Protein AF-A0A176FC54-F1 (afdb_monomer_lite)

Radius of gyration: 39.09 Å; chains: 1; bounding box: 63×62×110 Å

Sequence (361 aa):
MTSNNQGTLTRDLFAADEASYFDDVEQFMELQRAAVEALAKAYEANNAWVELTENYGIAAWSYREAEDGEDSGVIINLSPSGRVEIREGLVSRDLDRNTAAALSEHPVAPKKPKPAYSAPLCRMIAWHKSAAVSELLLADARKAREVSVTAKLAEFTPHESVVKLSEQDEPGMSCDVLAMQARLCAEWLGFAIDEDDDVWRQFPPPYSDARDLYEAVRALSDHQLAQVDILLSALSFGQVFCDRLDTQDSLFNRVARDLNADMRNHWKPDRAFFEKRTREQLLDIALECGCADLYGIGALRTYKKGELVGTLLRHFNLAFSADEPTEAQRKAKDWLTDAMLFPAVDPQAVPDEPEDEAIAA

Structure (mmCIF, N/CA/C/O backbone):
data_AF-A0A176FC54-F1
#
_entry.id   AF-A0A176FC54-F1
#
loop_
_atom_site.group_PDB
_atom_site.id
_atom_site.type_symbol
_atom_site.label_atom_id
_atom_site.label_alt_id
_atom_site.label_comp_id
_atom_site.label_asym_id
_atom_site.label_entity_id
_atom_site.label_seq_id
_atom_site.pdbx_PDB_ins_code
_atom_site.Cartn_x
_atom_site.Cartn_y
_atom_site.Cartn_z
_atom_site.occupancy
_atom_site.B_iso_or_equiv
_atom_site.auth_seq_id
_atom_site.auth_comp_id
_atom_site.auth_asym_id
_atom_site.auth_atom_id
_atom_site.pdbx_PDB_model_num
ATOM 1 N N . MET A 1 1 ? 14.798 25.801 60.289 1.00 28.72 1 MET A N 1
ATOM 2 C CA . MET A 1 1 ? 15.221 25.110 61.525 1.00 28.72 1 MET A CA 1
ATOM 3 C C . MET A 1 1 ? 14.829 23.652 61.382 1.00 28.72 1 MET A C 1
ATOM 5 O O . MET A 1 1 ? 13.646 23.370 61.276 1.00 28.72 1 MET A O 1
ATOM 9 N N . THR A 1 2 ? 15.797 22.750 61.258 1.00 33.38 2 THR A N 1
ATOM 10 C CA . THR A 1 2 ? 15.563 21.303 61.174 1.00 33.38 2 THR A CA 1
ATOM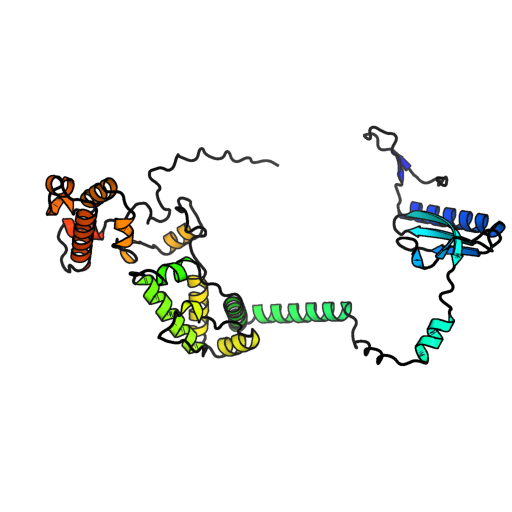 11 C C . THR A 1 2 ? 15.258 20.767 62.570 1.00 33.38 2 THR A C 1
ATOM 13 O O . THR A 1 2 ? 16.098 20.868 63.464 1.00 33.38 2 THR A O 1
ATOM 16 N N . SER A 1 3 ? 14.046 20.250 62.776 1.00 37.97 3 SER A N 1
ATOM 17 C CA . SER A 1 3 ? 13.666 19.517 63.983 1.00 37.97 3 SER A CA 1
ATOM 18 C C . SER A 1 3 ? 14.560 18.282 64.140 1.00 37.97 3 SER A C 1
ATOM 20 O O . SER A 1 3 ? 14.827 17.553 63.186 1.00 37.97 3 SER A O 1
ATOM 22 N N . ASN A 1 4 ? 15.089 18.092 65.347 1.00 44.09 4 ASN A N 1
ATOM 23 C CA . ASN A 1 4 ? 16.063 17.056 65.673 1.00 44.09 4 ASN A CA 1
ATOM 24 C C . ASN A 1 4 ? 15.347 15.705 65.869 1.00 44.09 4 ASN A C 1
ATOM 26 O O . ASN A 1 4 ? 15.025 15.328 66.994 1.00 44.09 4 ASN A O 1
ATOM 30 N N . ASN A 1 5 ? 15.047 15.010 64.771 1.00 45.16 5 ASN A N 1
ATOM 31 C CA . ASN A 1 5 ? 14.371 13.710 64.784 1.00 45.16 5 ASN A CA 1
ATOM 32 C C . ASN A 1 5 ? 15.417 12.582 64.877 1.00 45.16 5 ASN A C 1
ATOM 34 O O . ASN A 1 5 ? 16.134 12.321 63.913 1.00 45.16 5 ASN A O 1
ATOM 38 N N . GLN A 1 6 ? 15.531 11.922 66.035 1.00 53.22 6 GLN A N 1
ATOM 39 C CA . GLN A 1 6 ? 16.445 10.787 66.241 1.00 53.22 6 GLN A CA 1
ATOM 40 C C . GLN A 1 6 ? 15.854 9.493 65.649 1.00 53.22 6 GLN A C 1
ATOM 42 O O . GLN A 1 6 ? 15.201 8.732 66.358 1.00 53.22 6 GLN A O 1
ATOM 47 N N . GLY A 1 7 ? 16.064 9.255 64.351 1.00 57.78 7 GLY A N 1
ATOM 48 C CA . GLY A 1 7 ? 15.813 7.960 63.697 1.00 57.78 7 GLY A CA 1
ATOM 49 C C . GLY A 1 7 ? 17.110 7.242 63.315 1.00 57.78 7 GLY A C 1
ATOM 50 O O . GLY A 1 7 ? 18.199 7.801 63.457 1.00 57.78 7 GLY A O 1
ATOM 51 N N . THR A 1 8 ? 17.001 5.999 62.839 1.00 57.91 8 THR A N 1
ATOM 52 C CA . THR A 1 8 ? 18.151 5.250 62.309 1.00 57.91 8 THR A CA 1
ATOM 53 C C . THR A 1 8 ? 18.586 5.872 60.983 1.00 57.91 8 THR A C 1
ATOM 55 O O . THR A 1 8 ? 17.788 5.991 60.051 1.00 57.91 8 THR A O 1
ATOM 58 N N . LEU A 1 9 ? 19.841 6.318 60.932 1.00 61.66 9 LEU A N 1
ATOM 59 C CA . LEU A 1 9 ? 20.439 6.970 59.774 1.00 61.66 9 LEU A CA 1
ATOM 60 C C . LEU A 1 9 ? 21.519 6.062 59.183 1.00 61.66 9 LEU A C 1
ATOM 62 O O . LEU A 1 9 ? 22.488 5.744 59.879 1.00 61.66 9 LEU A O 1
ATOM 66 N N . THR A 1 10 ? 21.405 5.713 57.902 1.00 62.91 10 THR A N 1
ATOM 67 C CA . THR A 1 10 ? 22.514 5.114 57.154 1.00 62.91 10 THR A CA 1
ATOM 68 C C . THR A 1 10 ? 23.335 6.211 56.494 1.00 62.91 10 THR A C 1
ATOM 70 O O . THR 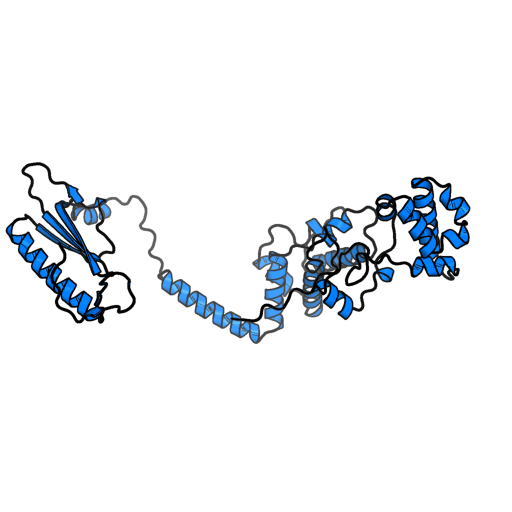A 1 10 ? 22.819 7.104 55.817 1.00 62.91 10 THR A O 1
ATOM 73 N N . ARG A 1 11 ? 24.650 6.145 56.710 1.00 60.31 11 ARG A N 1
ATOM 74 C CA . ARG A 1 11 ? 25.626 7.050 56.106 1.00 60.31 11 ARG A CA 1
ATOM 75 C C . ARG A 1 11 ? 26.101 6.469 54.780 1.00 60.31 11 ARG A C 1
ATOM 77 O O . ARG A 1 11 ? 26.593 5.341 54.750 1.00 60.31 11 ARG A O 1
ATOM 84 N N . ASP A 1 12 ? 25.991 7.250 53.712 1.00 61.22 12 ASP A N 1
ATOM 85 C CA . ASP A 1 12 ? 26.566 6.875 52.424 1.00 61.22 12 ASP A CA 1
ATOM 86 C C . ASP A 1 12 ? 28.099 6.975 52.505 1.00 61.22 12 ASP A C 1
ATOM 88 O O . ASP A 1 12 ? 28.659 8.030 52.807 1.00 61.22 12 ASP A O 1
ATOM 92 N N . LEU A 1 13 ? 28.784 5.851 52.292 1.00 58.47 13 LEU A N 1
ATOM 93 C CA . LEU A 1 13 ? 30.245 5.750 52.367 1.00 58.47 13 LEU A CA 1
ATOM 94 C C . LEU A 1 13 ? 30.946 6.215 51.079 1.00 58.47 13 LEU A C 1
ATOM 96 O O . LEU A 1 13 ? 32.174 6.294 51.064 1.00 58.47 13 LEU A O 1
ATOM 100 N N . PHE A 1 14 ? 30.191 6.512 50.017 1.00 56.09 14 PHE A N 1
ATOM 101 C CA . PHE A 1 14 ? 30.716 6.874 48.697 1.00 56.09 14 PHE A CA 1
ATOM 102 C C . PHE A 1 14 ? 30.324 8.285 48.235 1.00 56.09 14 PHE A C 1
ATOM 104 O O . PHE A 1 14 ? 30.823 8.747 47.207 1.00 56.09 14 PHE A O 1
ATOM 111 N N . ALA A 1 15 ? 29.475 8.992 48.984 1.00 57.81 15 ALA A N 1
ATOM 112 C CA . ALA A 1 15 ? 29.176 10.395 48.725 1.00 57.81 15 ALA A CA 1
ATOM 113 C C . ALA A 1 15 ? 30.364 11.296 49.117 1.00 57.81 15 ALA A C 1
ATOM 115 O O . ALA A 1 15 ? 31.014 11.088 50.141 1.00 57.81 15 ALA A O 1
ATOM 116 N N . ALA A 1 16 ? 30.645 12.314 48.295 1.00 51.56 16 ALA A N 1
ATOM 117 C CA . ALA A 1 16 ? 31.724 13.279 48.541 1.00 51.56 16 ALA A CA 1
ATOM 118 C C . ALA A 1 16 ? 31.478 14.165 49.78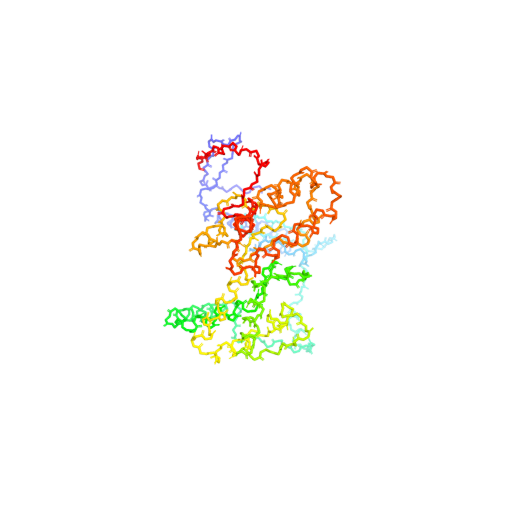3 1.00 51.56 16 ALA A C 1
ATOM 120 O O . ALA A 1 16 ? 32.432 14.706 50.339 1.00 51.56 16 ALA A O 1
ATOM 121 N N . ASP A 1 17 ? 30.223 14.248 50.236 1.00 58.94 17 ASP A N 1
ATOM 122 C CA . ASP A 1 17 ? 29.785 14.959 51.437 1.00 58.94 17 ASP A CA 1
ATOM 123 C C . ASP A 1 17 ? 29.180 13.973 52.455 1.00 58.94 17 ASP A C 1
ATOM 125 O O . ASP A 1 17 ? 28.727 12.892 52.079 1.00 58.94 17 ASP A O 1
ATOM 129 N N . GLU A 1 18 ? 29.135 14.339 53.747 1.00 57.06 18 GLU A N 1
ATOM 130 C CA . GLU A 1 18 ? 28.565 13.524 54.842 1.00 57.06 18 GLU A CA 1
ATOM 131 C C . GLU A 1 18 ? 27.024 13.385 54.763 1.00 57.06 18 GLU A C 1
ATOM 133 O O . GLU A 1 18 ? 26.298 13.714 55.702 1.00 57.06 18 GLU A O 1
ATOM 138 N N . ALA A 1 19 ? 26.493 12.905 53.639 1.00 55.69 19 ALA A N 1
ATOM 139 C CA . ALA A 1 19 ? 25.070 12.678 53.445 1.00 55.69 19 ALA A CA 1
ATOM 140 C C . ALA A 1 19 ? 24.622 11.413 54.200 1.00 55.69 19 ALA A C 1
ATOM 142 O O . ALA A 1 19 ? 25.086 10.300 53.940 1.00 55.69 19 ALA A O 1
ATOM 143 N N . SER A 1 20 ? 23.720 11.598 55.164 1.00 60.69 20 SER A N 1
ATOM 144 C CA . SER A 1 20 ? 23.045 10.515 55.887 1.00 60.69 20 SER A CA 1
ATOM 145 C C . SER A 1 20 ? 21.561 10.524 55.528 1.00 60.69 20 SER A C 1
ATOM 147 O O . SER A 1 20 ? 20.958 11.596 55.462 1.00 60.69 20 SER A O 1
ATOM 149 N N . TYR A 1 21 ? 20.973 9.350 55.310 1.00 61.72 21 TYR A N 1
ATOM 150 C CA . TYR A 1 21 ? 19.570 9.191 54.916 1.00 61.72 21 TYR A CA 1
ATOM 151 C C . TYR A 1 21 ? 18.809 8.366 55.959 1.00 61.72 21 TYR A C 1
ATOM 153 O O . TYR A 1 21 ? 19.408 7.573 56.682 1.00 61.72 21 TYR A O 1
ATOM 161 N N . PHE A 1 22 ? 17.495 8.579 56.063 1.00 65.62 22 PHE A N 1
ATOM 162 C CA . PHE A 1 22 ? 16.626 7.783 56.933 1.00 65.62 22 PHE A CA 1
ATOM 163 C C . PHE A 1 22 ? 16.334 6.427 56.289 1.00 65.62 22 PHE A C 1
ATOM 165 O O . PHE A 1 22 ? 15.930 6.374 55.128 1.00 65.62 22 PHE A O 1
ATOM 172 N N . ASP A 1 23 ? 16.493 5.356 57.063 1.00 63.88 23 ASP A N 1
ATOM 173 C CA . ASP A 1 23 ? 16.332 3.981 56.568 1.00 63.88 23 ASP A CA 1
ATOM 174 C C . ASP A 1 23 ? 14.874 3.513 56.503 1.00 63.88 23 ASP A C 1
ATOM 176 O O . ASP A 1 23 ? 14.554 2.563 55.791 1.00 63.88 23 ASP A O 1
ATOM 180 N N . ASP A 1 24 ? 13.984 4.184 57.235 1.00 72.00 24 ASP A N 1
ATOM 181 C CA . ASP A 1 24 ? 12.580 3.810 57.372 1.00 72.00 24 ASP A CA 1
ATOM 182 C C . ASP A 1 24 ? 11.676 5.029 57.132 1.00 72.00 24 ASP A C 1
ATOM 184 O O . ASP A 1 24 ? 11.642 5.989 57.909 1.00 72.00 24 ASP A O 1
ATOM 188 N N . VAL A 1 25 ? 10.951 4.987 56.010 1.00 72.19 25 VAL A N 1
ATOM 189 C CA . VAL A 1 25 ? 10.052 6.057 55.557 1.00 72.19 25 VAL A CA 1
ATOM 190 C C . VAL A 1 25 ? 8.830 6.186 56.469 1.00 72.19 25 VAL A C 1
ATOM 192 O O . VAL A 1 25 ? 8.369 7.303 56.709 1.00 72.19 25 VAL A O 1
ATOM 195 N N . GLU A 1 26 ? 8.309 5.079 57.005 1.00 76.38 26 GLU A N 1
ATOM 196 C CA . GLU A 1 26 ? 7.158 5.109 57.913 1.00 76.38 26 GLU A CA 1
ATOM 197 C C . GLU A 1 26 ? 7.567 5.729 59.251 1.00 76.38 26 GLU A C 1
ATOM 199 O O . GLU A 1 26 ? 6.919 6.673 59.714 1.00 76.38 26 GLU A O 1
ATOM 204 N N . GLN A 1 27 ? 8.707 5.299 59.800 1.00 75.19 27 GLN A N 1
ATOM 205 C CA . GLN A 1 27 ? 9.273 5.869 61.024 1.00 75.19 27 GLN A CA 1
ATOM 206 C C . GLN A 1 27 ? 9.603 7.361 60.862 1.00 75.19 27 GLN A C 1
ATOM 208 O O . GLN A 1 27 ? 9.335 8.165 61.758 1.00 75.19 27 GLN A O 1
ATOM 213 N N . PHE A 1 28 ? 10.149 7.762 59.711 1.00 78.50 28 PHE A N 1
ATOM 214 C CA . PHE A 1 28 ? 10.407 9.168 59.402 1.00 78.50 28 PHE A CA 1
ATOM 215 C C . PHE A 1 28 ? 9.117 10.002 59.406 1.00 78.50 28 PHE A C 1
ATOM 217 O O . PHE A 1 28 ? 9.085 11.079 60.005 1.00 78.50 28 PHE A O 1
ATOM 224 N N . MET A 1 29 ? 8.041 9.503 58.790 1.00 78.75 29 MET A N 1
ATOM 225 C CA . MET A 1 29 ? 6.756 10.207 58.730 1.00 78.75 29 MET A CA 1
ATOM 226 C C . MET A 1 29 ? 6.026 10.241 60.079 1.00 78.75 29 MET A C 1
ATOM 228 O O . MET A 1 29 ? 5.299 11.196 60.356 1.00 78.75 29 MET A O 1
ATOM 232 N N . GLU A 1 30 ? 6.204 9.238 60.939 1.00 80.88 30 GLU A N 1
ATOM 233 C CA . GLU A 1 30 ? 5.707 9.266 62.321 1.00 80.88 30 GLU A CA 1
ATOM 234 C C . GLU A 1 30 ? 6.448 10.300 63.175 1.00 80.88 30 GLU A C 1
ATOM 236 O O . GLU A 1 30 ? 5.812 11.125 63.834 1.00 80.88 30 GLU A O 1
ATOM 241 N N . LEU A 1 31 ? 7.785 10.319 63.115 1.00 80.38 31 LEU A N 1
ATOM 242 C CA . LEU A 1 31 ? 8.594 11.305 63.836 1.00 80.38 31 LEU A CA 1
ATOM 243 C C . LEU A 1 31 ? 8.336 12.729 63.332 1.00 80.38 31 LEU A C 1
ATOM 245 O O . LEU A 1 31 ? 8.256 13.656 64.137 1.00 80.38 31 LEU A O 1
ATOM 249 N N . GLN A 1 32 ? 8.150 12.912 62.021 1.00 80.00 32 GLN A N 1
ATOM 250 C CA . GLN A 1 32 ? 7.756 14.202 61.455 1.00 80.00 32 GLN A CA 1
ATOM 251 C C . GLN A 1 32 ? 6.382 14.648 61.953 1.00 80.00 32 GLN A C 1
ATOM 253 O O . GLN A 1 32 ? 6.253 15.787 62.393 1.00 80.00 32 GLN A O 1
ATOM 258 N N . ARG A 1 33 ? 5.371 13.768 61.968 1.00 81.88 33 ARG A N 1
ATOM 259 C CA . ARG A 1 33 ? 4.048 14.105 62.523 1.00 81.88 33 ARG A CA 1
ATOM 260 C C . ARG A 1 33 ? 4.134 14.510 63.993 1.00 81.88 33 ARG A C 1
ATOM 262 O O . ARG A 1 33 ? 3.631 15.571 64.351 1.00 81.88 33 ARG A O 1
ATOM 269 N N . ALA A 1 34 ? 4.858 13.751 64.815 1.00 79.75 34 ALA A N 1
ATOM 270 C CA . ALA A 1 34 ? 5.050 14.081 66.228 1.00 79.75 34 ALA A CA 1
ATOM 271 C C . ALA A 1 34 ? 5.779 15.425 66.432 1.00 79.75 34 ALA A C 1
ATOM 273 O O . ALA A 1 34 ? 5.403 16.219 67.297 1.00 79.75 34 ALA A O 1
ATOM 274 N N . ALA A 1 35 ? 6.803 15.710 65.621 1.00 79.94 35 ALA A N 1
ATOM 275 C CA . ALA A 1 35 ? 7.533 16.975 65.670 1.00 79.94 35 ALA A CA 1
ATOM 276 C C . ALA A 1 35 ? 6.664 18.162 65.231 1.00 79.94 35 ALA A C 1
ATOM 278 O O . ALA A 1 35 ? 6.715 19.225 65.850 1.00 79.94 35 ALA A O 1
ATOM 279 N N . VAL A 1 36 ? 5.845 17.981 64.193 1.00 83.31 36 VAL A N 1
ATOM 280 C CA . VAL A 1 36 ? 4.923 19.004 63.696 1.00 83.31 36 VAL A CA 1
ATOM 281 C C . VAL A 1 36 ? 3.788 19.261 64.694 1.00 83.31 36 VAL A C 1
ATOM 283 O O . VAL A 1 36 ? 3.440 20.416 64.919 1.00 83.31 36 VAL A O 1
ATOM 286 N N . GLU A 1 37 ? 3.258 18.237 65.364 1.00 79.31 37 GLU A N 1
ATOM 287 C CA . GLU A 1 37 ? 2.270 18.407 66.440 1.00 79.31 37 GLU A CA 1
ATOM 288 C C . GLU A 1 37 ? 2.847 19.158 67.648 1.00 79.31 37 GLU A C 1
ATOM 290 O O . GLU A 1 37 ? 2.188 20.027 68.223 1.00 79.31 37 GLU A O 1
ATOM 295 N N . ALA A 1 38 ? 4.090 18.857 68.038 1.00 80.81 38 ALA A N 1
ATOM 296 C CA . ALA A 1 38 ? 4.778 19.594 69.096 1.00 80.81 38 ALA A CA 1
ATOM 297 C C . ALA A 1 38 ? 5.020 21.060 68.700 1.00 80.81 38 ALA A C 1
ATOM 299 O O . ALA A 1 38 ? 4.872 21.961 69.527 1.00 80.81 38 ALA A O 1
ATOM 300 N N . LEU A 1 39 ? 5.347 21.297 67.428 1.00 79.56 39 LEU A N 1
ATOM 301 C CA . LEU A 1 39 ? 5.525 22.629 66.868 1.00 79.56 39 LEU A CA 1
ATOM 302 C C . LEU A 1 39 ? 4.203 23.410 66.845 1.00 79.56 39 LEU A C 1
ATOM 304 O O . LEU A 1 39 ? 4.173 24.554 67.290 1.00 79.56 39 LEU A O 1
ATOM 308 N N . ALA A 1 40 ? 3.104 22.787 66.414 1.00 78.12 40 ALA A N 1
ATOM 309 C CA . ALA A 1 40 ? 1.773 23.392 66.422 1.00 78.12 40 ALA A CA 1
ATOM 310 C C . ALA A 1 40 ? 1.372 23.853 67.834 1.00 78.12 40 ALA A C 1
ATOM 312 O O . ALA A 1 40 ? 1.001 25.011 68.017 1.00 78.12 40 ALA A O 1
ATOM 313 N N . LYS A 1 41 ? 1.578 23.004 68.853 1.00 78.44 41 LYS A N 1
ATOM 314 C CA . LYS A 1 41 ? 1.340 23.358 70.267 1.00 78.44 41 LYS A CA 1
ATOM 315 C C . LYS A 1 41 ? 2.189 24.533 70.758 1.00 78.44 41 LYS A C 1
ATOM 317 O O . LYS A 1 41 ? 1.741 25.298 71.606 1.00 78.44 41 LYS A O 1
ATOM 322 N N . ALA A 1 42 ? 3.416 24.686 70.258 1.00 79.88 42 ALA A N 1
ATOM 323 C CA . ALA A 1 42 ? 4.258 25.830 70.609 1.00 79.88 42 ALA A CA 1
ATOM 324 C C . ALA A 1 42 ? 3.726 27.140 70.000 1.00 79.88 42 ALA A C 1
ATOM 326 O O . ALA A 1 42 ? 3.794 28.189 70.642 1.00 79.88 42 ALA A O 1
ATOM 327 N N . TYR A 1 43 ? 3.164 27.081 68.789 1.00 80.12 43 TYR A N 1
ATOM 328 C CA . TYR A 1 43 ? 2.576 28.240 68.117 1.00 80.12 43 TYR A CA 1
ATOM 329 C C . TYR A 1 43 ? 1.206 28.643 68.679 1.00 80.12 43 TYR A C 1
ATOM 331 O O . TYR A 1 43 ? 0.895 29.834 68.669 1.00 80.12 43 TYR A O 1
ATOM 339 N N . GLU A 1 44 ? 0.431 27.707 69.238 1.00 77.56 44 GLU A N 1
ATOM 340 C CA . GLU A 1 44 ? -0.864 27.986 69.890 1.00 77.56 44 GLU A CA 1
ATOM 341 C C . GLU A 1 44 ? -0.748 28.972 71.065 1.00 77.56 44 GLU A C 1
ATOM 343 O O . GLU A 1 44 ? -1.699 29.684 71.370 1.00 77.56 44 GLU A O 1
ATOM 348 N N . ALA A 1 45 ? 0.416 29.057 71.719 1.00 76.06 45 ALA A N 1
ATOM 349 C CA . ALA A 1 45 ? 0.620 29.958 72.854 1.00 76.06 45 ALA A CA 1
ATOM 350 C C . ALA A 1 45 ? 0.720 31.446 72.460 1.00 76.06 45 ALA A C 1
ATOM 352 O O . ALA A 1 45 ? 0.482 32.310 73.303 1.00 76.06 45 ALA A O 1
ATOM 353 N N . ASN A 1 46 ? 1.091 31.741 71.208 1.00 73.75 46 ASN A N 1
ATOM 354 C CA . ASN A 1 46 ? 1.454 33.090 70.754 1.00 73.75 46 ASN A CA 1
ATOM 355 C C . ASN A 1 46 ? 0.618 33.598 69.568 1.00 73.75 46 ASN A C 1
ATOM 357 O O . ASN A 1 46 ? 0.822 34.730 69.140 1.00 73.75 46 ASN A O 1
ATOM 361 N N . ASN A 1 47 ? -0.284 32.781 69.018 1.00 78.62 47 ASN A N 1
ATOM 362 C CA . ASN A 1 47 ? -1.049 33.106 67.811 1.00 78.62 47 ASN A CA 1
ATOM 363 C C . ASN A 1 47 ? -2.546 32.893 68.037 1.00 78.62 47 ASN A C 1
ATOM 365 O O . ASN A 1 47 ? -2.943 32.055 68.844 1.00 78.62 47 ASN A O 1
ATOM 369 N N . ALA A 1 48 ? -3.383 33.628 67.301 1.00 74.38 48 ALA A N 1
ATOM 370 C CA . ALA A 1 48 ? -4.837 33.575 67.466 1.00 74.38 48 ALA A CA 1
ATOM 371 C C . ALA A 1 48 ? -5.442 32.234 67.010 1.00 74.38 48 ALA A C 1
ATOM 373 O O . ALA A 1 48 ? -6.466 31.797 67.536 1.00 74.38 48 ALA A O 1
ATOM 374 N N . TRP A 1 49 ? -4.807 31.573 66.040 1.00 76.25 49 TRP A N 1
ATOM 375 C CA . TRP A 1 49 ? -5.166 30.237 65.571 1.00 76.25 49 TRP A CA 1
ATOM 376 C C . TRP A 1 49 ? -3.952 29.532 64.954 1.00 76.25 49 TRP A C 1
ATOM 378 O O . TRP A 1 49 ? -3.036 30.175 64.433 1.00 76.25 49 TRP A O 1
ATOM 388 N N . VAL A 1 50 ? -3.958 28.200 65.004 1.00 79.12 50 VAL A N 1
ATOM 389 C CA . VAL A 1 50 ? -2.974 27.342 64.334 1.00 79.12 50 VAL A CA 1
ATOM 390 C C . VAL A 1 50 ? -3.726 26.282 63.536 1.00 79.12 50 VAL A C 1
ATOM 392 O O . VAL A 1 50 ? -4.594 25.601 64.080 1.00 79.12 50 VAL A O 1
ATOM 395 N N . GLU A 1 51 ? -3.419 26.146 62.246 1.00 80.44 51 GLU A N 1
ATOM 396 C CA . GLU A 1 51 ? -4.028 25.143 61.365 1.00 80.44 51 GLU A CA 1
ATOM 397 C C . GLU A 1 51 ? -2.976 24.145 60.870 1.00 80.44 51 GLU A C 1
ATOM 399 O O . GLU A 1 51 ? -1.949 24.527 60.305 1.00 80.44 51 GLU A O 1
ATOM 404 N N . LEU A 1 52 ? -3.252 22.854 61.065 1.00 80.88 52 LEU A N 1
ATOM 405 C CA . LEU A 1 52 ? -2.448 21.755 60.540 1.00 80.88 52 LEU A CA 1
ATOM 406 C C . LEU A 1 52 ? -3.086 21.216 59.255 1.00 80.88 52 LEU A C 1
ATOM 408 O O . LEU A 1 52 ? -4.260 20.849 59.255 1.00 80.88 52 LEU A O 1
ATOM 412 N N . THR A 1 53 ? -2.312 21.117 58.175 1.00 81.25 53 THR A N 1
ATOM 413 C CA . THR A 1 53 ? -2.784 20.553 56.899 1.00 81.25 53 THR A CA 1
ATOM 414 C C . THR A 1 53 ? -1.827 19.493 56.352 1.00 81.25 53 THR A C 1
ATOM 416 O O . THR A 1 53 ? -0.623 19.553 56.589 1.00 81.25 53 THR A O 1
ATOM 419 N N . GLU A 1 54 ? -2.365 18.513 55.619 1.00 81.00 54 GLU A N 1
ATOM 420 C CA . GLU A 1 54 ? -1.595 17.437 54.964 1.00 81.00 54 GLU A CA 1
ATOM 421 C C . GLU A 1 54 ? -1.685 17.518 53.427 1.00 81.00 54 GLU A C 1
ATOM 423 O O . GLU A 1 54 ? -1.895 16.530 52.722 1.00 81.00 54 GLU A O 1
ATOM 428 N N . ASN A 1 55 ? -1.595 18.729 52.876 1.00 79.12 55 ASN A N 1
ATOM 429 C CA . ASN A 1 55 ? -1.715 18.962 51.439 1.00 79.12 55 ASN A CA 1
ATOM 430 C C . ASN A 1 55 ? -0.343 18.944 50.746 1.00 79.12 55 ASN A C 1
ATOM 432 O O . ASN A 1 55 ? 0.707 19.136 51.357 1.00 79.12 55 ASN A O 1
ATOM 436 N N . TYR A 1 56 ? -0.333 18.800 49.416 1.00 76.69 56 TYR A N 1
ATOM 437 C CA . TYR A 1 56 ? 0.897 18.926 48.615 1.00 76.69 56 TYR A CA 1
ATOM 438 C C . TYR A 1 56 ? 1.536 20.333 48.678 1.00 76.69 56 TYR A C 1
ATOM 440 O O . TYR A 1 56 ? 2.688 20.497 48.283 1.00 76.69 56 TYR A O 1
ATOM 448 N N . GLY A 1 57 ? 0.812 21.336 49.185 1.00 76.00 57 GLY A N 1
ATOM 449 C CA . GLY A 1 57 ? 1.299 22.688 49.454 1.00 76.00 57 GLY A CA 1
ATOM 450 C C . GLY A 1 57 ? 0.190 23.584 50.014 1.00 76.00 57 GLY A C 1
ATOM 451 O O . GLY A 1 57 ? -0.988 23.220 49.981 1.00 76.00 57 GLY A O 1
ATOM 452 N N . ILE A 1 58 ? 0.558 24.768 50.509 1.00 77.81 58 ILE A N 1
ATOM 453 C CA . ILE A 1 58 ? -0.402 25.739 51.056 1.00 77.81 58 ILE A CA 1
ATOM 454 C C . ILE A 1 58 ? -1.078 26.510 49.915 1.00 77.81 58 ILE A C 1
ATOM 456 O O . ILE A 1 58 ? -0.422 27.169 49.103 1.00 77.81 58 ILE A O 1
ATOM 460 N N . ALA A 1 59 ? -2.410 26.472 49.874 1.00 74.44 59 ALA A N 1
ATOM 461 C CA . ALA A 1 59 ? -3.217 27.243 48.937 1.00 74.44 59 ALA A CA 1
ATOM 462 C C . ALA A 1 59 ? -3.141 28.746 49.264 1.00 74.44 59 ALA A C 1
ATOM 464 O O . ALA A 1 59 ? -3.927 29.270 50.048 1.00 74.44 59 ALA A O 1
ATOM 465 N N . ALA A 1 60 ? -2.195 29.453 48.641 1.00 68.38 60 ALA A N 1
ATOM 466 C CA . ALA A 1 60 ? -1.913 30.866 48.923 1.00 68.38 60 ALA A CA 1
ATOM 467 C C . ALA A 1 60 ? -3.124 31.807 48.757 1.00 68.38 60 ALA A C 1
ATOM 469 O O . ALA A 1 60 ? -3.136 32.896 49.314 1.00 68.38 60 ALA A O 1
ATOM 470 N N . TRP A 1 61 ? -4.146 31.404 47.999 1.00 71.25 61 TRP A N 1
ATOM 471 C CA . TRP A 1 61 ? -5.349 32.202 47.770 1.00 71.25 61 TRP A CA 1
ATOM 472 C C . TRP A 1 61 ? -6.324 32.210 48.963 1.00 71.25 61 TRP A C 1
ATOM 474 O O . TRP A 1 61 ? -7.129 33.142 49.056 1.00 71.25 61 TRP A O 1
ATOM 484 N N . SER A 1 62 ? -6.238 31.220 49.862 1.00 71.75 62 SER A N 1
ATOM 485 C CA . SER A 1 62 ? -7.125 31.045 51.027 1.00 71.75 62 SER A CA 1
ATOM 486 C C . SER A 1 62 ? -6.751 31.926 52.223 1.00 71.75 62 SER A C 1
ATOM 488 O O . SER A 1 62 ? -7.526 32.049 53.166 1.00 71.75 62 SER A O 1
ATOM 490 N N . TYR A 1 63 ? -5.582 32.564 52.185 1.00 78.44 63 TYR A N 1
ATOM 491 C CA . TYR A 1 63 ? -5.047 33.345 53.297 1.00 78.44 63 TYR A CA 1
ATOM 492 C C . TYR A 1 63 ? -4.568 34.709 52.796 1.00 78.44 63 TYR A C 1
ATOM 494 O O . TYR A 1 63 ? -4.176 34.857 51.635 1.00 78.44 63 TYR A O 1
ATOM 502 N N . ARG A 1 64 ? -4.607 35.721 53.661 1.00 81.06 64 ARG A N 1
ATOM 503 C CA . ARG A 1 64 ? -3.896 36.990 53.448 1.00 81.06 64 ARG A CA 1
ATOM 504 C C . ARG A 1 64 ? -2.924 37.236 54.591 1.00 81.06 64 ARG A C 1
ATOM 506 O O . ARG A 1 64 ? -3.118 36.691 55.671 1.00 81.06 64 ARG A O 1
ATOM 513 N N . GLU A 1 65 ? -1.918 38.063 54.353 1.00 79.44 65 GLU A N 1
ATOM 514 C CA . GLU A 1 65 ? -1.058 38.570 55.423 1.00 79.44 65 GLU A CA 1
ATOM 515 C C . GLU A 1 65 ? -1.868 39.507 56.338 1.00 79.44 65 GLU A C 1
ATOM 517 O O . GLU A 1 65 ? -2.751 40.240 55.871 1.00 79.44 65 GLU A O 1
ATOM 522 N N . ALA A 1 66 ? -1.621 39.410 57.641 1.00 74.94 66 ALA A N 1
ATOM 523 C CA . ALA A 1 66 ? -2.224 40.251 58.667 1.00 74.94 66 ALA A CA 1
ATOM 524 C C . ALA A 1 66 ? -1.643 41.672 58.610 1.00 74.94 66 ALA A C 1
ATOM 526 O O . ALA A 1 66 ? -0.443 41.842 58.392 1.00 74.94 66 ALA A O 1
ATOM 527 N N . GLU A 1 67 ? -2.484 42.686 58.813 1.00 75.25 67 GLU A N 1
ATOM 528 C CA . GLU A 1 67 ? -2.031 44.077 58.956 1.00 75.25 67 GLU A CA 1
ATOM 529 C C . GLU A 1 67 ? -1.612 44.376 60.412 1.00 75.25 67 GLU A C 1
ATOM 531 O O . GLU A 1 67 ? -1.937 43.624 61.335 1.00 75.25 67 GLU A O 1
ATOM 536 N N . ASP A 1 68 ? -0.875 45.471 60.638 1.00 61.22 68 ASP A N 1
ATOM 537 C CA . ASP A 1 68 ? -0.358 45.836 61.965 1.00 61.22 68 ASP A CA 1
ATOM 538 C C . ASP A 1 68 ? -1.486 45.959 63.008 1.00 61.22 68 ASP A C 1
ATOM 540 O O . ASP A 1 68 ? -2.324 46.861 62.952 1.00 61.22 68 ASP A O 1
ATOM 544 N N . GLY A 1 69 ? -1.468 45.064 64.002 1.00 61.81 69 GLY A N 1
ATOM 545 C CA . GLY A 1 69 ? -2.447 45.015 65.094 1.00 61.81 69 GLY A CA 1
ATOM 546 C C . GLY A 1 69 ? -3.618 44.051 64.879 1.00 61.81 69 GLY A C 1
ATOM 547 O O . GLY A 1 69 ? -4.520 44.026 65.715 1.00 61.81 69 GLY A O 1
ATOM 548 N N . GLU A 1 70 ? -3.617 43.268 63.797 1.00 72.12 70 GLU A N 1
ATOM 549 C CA . GLU A 1 70 ? -4.634 42.253 63.515 1.00 72.1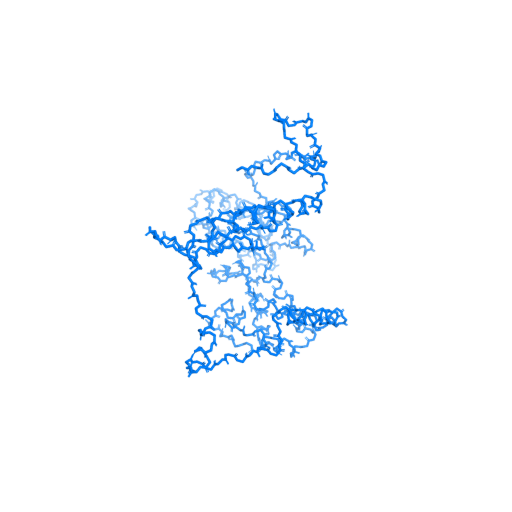2 70 GLU A CA 1
ATOM 550 C C . GLU A 1 70 ? -4.278 40.872 64.100 1.00 72.12 70 GLU A C 1
ATOM 552 O O . GLU A 1 70 ? -3.114 40.462 64.117 1.00 72.12 70 GLU A O 1
ATOM 557 N N . ASP A 1 71 ? -5.296 40.139 64.565 1.00 72.38 71 ASP A N 1
ATOM 558 C CA . ASP A 1 71 ? -5.150 38.785 65.105 1.00 72.38 71 ASP A CA 1
ATOM 559 C C . ASP A 1 71 ? -4.691 37.817 64.005 1.00 72.38 71 ASP A C 1
ATOM 561 O O . ASP A 1 71 ? -5.463 37.375 63.150 1.00 72.38 71 ASP A O 1
ATOM 565 N N . SER A 1 72 ? -3.402 37.491 64.028 1.00 77.88 72 SER A N 1
ATOM 566 C CA . SER A 1 72 ? -2.772 36.614 63.046 1.00 77.88 72 SER A CA 1
ATOM 567 C C . SER A 1 72 ? -2.650 35.172 63.544 1.00 77.88 72 SER A C 1
ATOM 569 O O . SER A 1 72 ? -2.568 34.899 64.746 1.00 77.88 72 SER A O 1
ATOM 571 N N . GLY A 1 73 ? -2.668 34.231 62.604 1.00 83.06 73 GLY A N 1
ATOM 572 C CA . GLY A 1 73 ? -2.487 32.807 62.849 1.00 83.06 73 GLY A CA 1
ATOM 573 C C . GLY A 1 73 ? -1.397 32.186 61.987 1.00 83.06 73 GLY A C 1
ATOM 574 O O . GLY A 1 73 ? -0.790 32.834 61.128 1.00 83.06 73 GLY A O 1
ATOM 575 N N . VAL A 1 74 ? -1.138 30.907 62.249 1.00 82.50 74 VAL A N 1
ATOM 576 C CA . VAL A 1 74 ? -0.060 30.135 61.622 1.00 82.50 74 VAL A CA 1
ATOM 577 C C . VAL A 1 74 ? -0.643 28.905 60.945 1.00 82.50 74 VAL A C 1
ATOM 579 O O . VAL A 1 74 ? -1.406 28.158 61.554 1.00 82.50 74 VAL A O 1
ATOM 582 N N . ILE A 1 75 ? -0.241 28.650 59.701 1.00 84.19 75 ILE A N 1
ATOM 583 C CA . ILE A 1 75 ? -0.499 27.370 59.034 1.00 84.19 75 ILE A CA 1
ATOM 584 C C . ILE A 1 75 ? 0.784 26.551 58.971 1.00 84.19 75 ILE A C 1
ATOM 586 O O . ILE A 1 75 ? 1.841 27.043 58.562 1.00 84.19 75 ILE A O 1
ATOM 590 N N . ILE A 1 76 ? 0.671 25.283 59.352 1.00 84.62 76 ILE A N 1
ATOM 591 C CA . ILE A 1 76 ? 1.741 24.299 59.246 1.00 84.62 76 ILE A CA 1
ATOM 592 C C . ILE A 1 76 ? 1.246 23.180 58.330 1.00 84.62 76 ILE A C 1
ATOM 594 O O . ILE A 1 76 ? 0.308 22.455 58.659 1.00 84.62 76 ILE A O 1
ATOM 598 N N . ASN A 1 77 ? 1.856 23.057 57.153 1.00 85.12 77 ASN A N 1
ATOM 599 C CA . ASN A 1 77 ? 1.527 22.025 56.177 1.00 85.12 77 ASN A CA 1
ATOM 600 C C . ASN A 1 77 ? 2.610 20.944 56.151 1.00 85.12 77 ASN A C 1
ATOM 602 O O . ASN A 1 77 ? 3.753 21.224 55.783 1.00 85.12 77 ASN A O 1
ATOM 606 N N . LEU A 1 78 ? 2.239 19.711 56.489 1.00 84.06 78 LEU A N 1
ATOM 607 C CA . LEU A 1 78 ? 3.074 18.525 56.322 1.00 84.06 78 LEU A CA 1
ATOM 608 C C . LEU A 1 78 ? 2.691 17.832 55.012 1.00 84.06 78 LEU A C 1
ATOM 610 O O . LEU A 1 78 ? 1.673 17.156 54.919 1.00 84.06 78 LEU A O 1
ATOM 614 N N . SER A 1 79 ? 3.505 17.998 53.977 1.00 82.44 79 SER A N 1
ATOM 615 C CA . SER A 1 79 ? 3.235 17.354 52.688 1.00 82.44 79 SER A CA 1
ATOM 616 C C . SER A 1 79 ? 3.428 15.827 52.736 1.00 82.44 79 SER A C 1
ATOM 618 O O . SER A 1 79 ? 4.229 15.337 53.537 1.00 82.44 79 SER A O 1
ATOM 620 N N . PRO A 1 80 ? 2.798 15.060 51.821 1.00 77.38 80 PRO A N 1
ATOM 621 C CA . PRO A 1 80 ? 3.010 13.611 51.716 1.00 77.38 80 PRO A CA 1
ATOM 622 C C . PRO A 1 80 ? 4.462 13.187 51.433 1.00 77.38 80 PRO A C 1
ATOM 624 O O . PRO A 1 80 ? 4.801 12.025 51.623 1.00 77.38 80 PRO A O 1
ATOM 627 N N . SER A 1 81 ? 5.326 14.109 50.986 1.00 76.19 81 SER A N 1
ATOM 628 C CA . SER A 1 81 ? 6.769 13.877 50.819 1.00 76.19 81 SER A CA 1
ATOM 629 C C . SER A 1 81 ? 7.588 14.145 52.088 1.00 76.19 81 SER A C 1
ATOM 631 O O . SER A 1 81 ? 8.815 14.080 52.052 1.00 76.19 81 SER A O 1
ATOM 633 N N . GLY A 1 82 ? 6.935 14.493 53.200 1.00 72.19 82 GLY A N 1
ATOM 634 C CA . GLY A 1 82 ? 7.574 14.808 54.477 1.00 72.19 82 GLY A CA 1
ATOM 635 C C . GLY A 1 82 ? 8.156 16.221 54.570 1.00 72.19 82 GLY A C 1
ATOM 636 O O . GLY A 1 82 ? 8.768 16.566 55.580 1.00 72.19 82 GLY A O 1
ATOM 637 N N . ARG A 1 83 ? 7.964 17.070 53.549 1.00 79.31 83 ARG A N 1
ATOM 638 C CA . ARG A 1 83 ? 8.335 18.493 53.611 1.00 79.31 83 ARG A CA 1
ATOM 639 C C . ARG A 1 83 ? 7.338 19.254 54.483 1.00 79.31 83 ARG A C 1
ATOM 641 O O . ARG A 1 83 ? 6.136 19.187 54.224 1.00 79.31 83 ARG A O 1
ATOM 648 N N . VAL A 1 84 ? 7.857 20.005 55.453 1.00 83.12 84 VAL A N 1
ATOM 649 C CA . VAL A 1 84 ? 7.083 20.894 56.330 1.00 83.12 84 VAL A CA 1
ATOM 650 C C . VAL A 1 84 ? 7.189 22.330 55.819 1.00 83.12 84 VAL A C 1
ATOM 652 O O . VAL A 1 84 ? 8.289 22.867 55.685 1.00 83.12 84 VAL A O 1
ATOM 655 N N . GLU A 1 85 ? 6.050 22.954 55.541 1.00 83.31 85 GLU A N 1
ATOM 656 C CA . GLU A 1 85 ? 5.941 24.373 55.195 1.00 83.31 85 GLU A CA 1
ATOM 657 C C . GLU A 1 85 ? 5.203 25.110 56.310 1.00 83.31 85 GLU A C 1
ATOM 659 O O . GLU A 1 85 ? 4.105 24.714 56.692 1.00 83.31 85 GLU A O 1
ATOM 664 N N . ILE A 1 86 ? 5.799 26.187 56.822 1.00 85.00 86 ILE A N 1
ATOM 665 C CA . ILE A 1 86 ? 5.223 27.016 57.887 1.00 85.00 86 ILE A CA 1
ATOM 666 C C . ILE A 1 86 ? 5.020 28.413 57.319 1.00 85.00 86 ILE A C 1
ATOM 668 O O . ILE A 1 86 ? 5.939 28.975 56.717 1.00 85.00 86 ILE A O 1
ATOM 672 N N . ARG A 1 87 ? 3.825 28.975 57.500 1.00 82.19 87 ARG A N 1
ATOM 673 C CA . ARG A 1 87 ? 3.553 30.383 57.199 1.00 82.19 87 ARG A CA 1
ATOM 674 C C . ARG A 1 87 ? 2.868 31.036 58.386 1.00 82.19 87 ARG A C 1
ATOM 676 O O . ARG A 1 87 ? 1.813 30.581 58.821 1.00 82.19 87 ARG A O 1
ATOM 683 N N . GLU A 1 88 ? 3.495 32.090 58.882 1.00 83.56 88 GLU A N 1
ATOM 684 C CA . GLU A 1 88 ? 3.054 32.875 60.034 1.00 83.56 88 GLU A CA 1
ATOM 685 C C . GLU A 1 88 ? 2.434 34.197 59.569 1.00 83.56 88 GLU A C 1
ATOM 687 O O . GLU A 1 88 ? 2.623 34.604 58.420 1.00 83.56 88 GLU A O 1
ATOM 692 N N . GLY A 1 89 ? 1.704 34.876 60.458 1.00 79.12 89 GLY A N 1
ATOM 693 C CA . GLY A 1 89 ? 1.150 36.196 60.159 1.00 79.12 89 GLY A CA 1
ATOM 694 C C . GLY A 1 89 ? -0.051 36.156 59.211 1.00 79.12 89 GLY A C 1
ATOM 695 O O . GLY A 1 89 ? -0.239 37.087 58.433 1.00 79.12 89 GLY A O 1
ATOM 696 N N . LEU A 1 90 ? -0.841 35.076 59.219 1.00 80.69 90 LEU A N 1
ATOM 697 C CA . LEU A 1 90 ? -1.948 34.894 58.282 1.00 80.69 90 LEU A CA 1
ATOM 698 C C . LEU A 1 90 ? -3.302 35.210 58.912 1.00 80.69 90 LEU A C 1
ATOM 700 O O . LEU A 1 90 ? -3.598 34.816 60.035 1.00 80.69 90 LEU A O 1
ATOM 704 N N . VAL A 1 91 ? -4.172 35.834 58.130 1.00 76.81 91 VAL A N 1
ATOM 705 C CA . VAL A 1 91 ? -5.607 35.912 58.394 1.00 76.81 91 VAL A CA 1
ATOM 706 C C . VAL A 1 91 ? -6.288 34.985 57.404 1.00 76.81 91 VAL A C 1
ATOM 708 O O . VAL A 1 91 ? -6.123 35.126 56.184 1.00 76.81 91 VAL A O 1
ATOM 711 N N . SER A 1 92 ? -7.031 34.009 57.929 1.00 64.81 92 SER A N 1
ATOM 712 C CA . SER A 1 92 ? -7.890 33.166 57.105 1.00 64.81 92 SER A CA 1
ATOM 713 C C . SER A 1 92 ? -8.856 34.082 56.369 1.00 64.81 92 SER A C 1
ATOM 715 O O . SER A 1 92 ? -9.588 34.858 56.988 1.00 64.81 92 SER A O 1
ATOM 717 N N . ARG A 1 93 ? -8.830 34.053 55.033 1.00 64.00 93 ARG A N 1
ATOM 718 C CA . ARG A 1 93 ? -9.913 34.672 54.280 1.00 64.00 93 ARG A CA 1
ATOM 719 C C . ARG A 1 93 ? -11.097 33.768 54.539 1.00 64.00 93 ARG A C 1
ATOM 721 O O . ARG A 1 93 ? -11.169 32.706 53.928 1.00 64.00 93 ARG A O 1
ATOM 728 N N . ASP A 1 94 ? -11.970 34.164 55.462 1.00 51.41 94 ASP A N 1
ATOM 729 C CA . ASP A 1 94 ? -13.268 33.529 55.647 1.00 51.41 94 ASP A CA 1
ATOM 730 C C . ASP A 1 94 ? -13.945 33.477 54.270 1.00 51.41 94 ASP A C 1
ATOM 732 O O . ASP A 1 94 ? -14.582 34.423 53.806 1.00 51.41 94 ASP A O 1
ATOM 736 N N . LEU A 1 95 ? -13.790 32.349 53.575 1.00 48.44 95 LEU A N 1
ATOM 737 C CA . LEU A 1 95 ? -14.802 31.870 52.663 1.00 48.44 95 LEU A CA 1
ATOM 738 C C . LEU A 1 95 ? -15.950 31.516 53.581 1.00 48.44 95 LEU A C 1
ATOM 740 O O . LEU A 1 95 ? -16.044 30.389 54.068 1.00 48.44 95 LEU A O 1
ATOM 744 N N . ASP A 1 96 ? -16.732 32.550 53.878 1.00 42.59 96 ASP A N 1
ATOM 745 C CA . ASP A 1 96 ? -17.874 32.536 54.762 1.00 42.59 96 ASP A CA 1
ATOM 746 C C . ASP A 1 96 ? -18.568 31.179 54.613 1.00 42.59 96 ASP A C 1
ATOM 748 O O . ASP A 1 96 ? -18.980 30.797 53.509 1.00 42.59 96 ASP A O 1
ATOM 752 N N . ARG A 1 97 ? -18.634 30.393 55.693 1.00 46.75 97 ARG A N 1
ATOM 753 C CA . ARG A 1 97 ? -19.338 29.100 55.687 1.00 46.75 97 ARG A CA 1
ATOM 754 C C . ARG A 1 97 ? -20.819 29.283 55.310 1.00 46.75 97 ARG A C 1
ATOM 756 O O . ARG A 1 97 ? -21.460 28.302 54.938 1.00 46.75 97 ARG A O 1
ATOM 763 N N . ASN A 1 98 ? -21.337 30.520 55.281 1.00 43.91 98 ASN A N 1
ATOM 764 C CA . ASN A 1 98 ? -22.616 30.866 54.658 1.00 43.91 98 ASN A CA 1
ATOM 765 C C . ASN A 1 98 ? -22.620 30.909 53.124 1.00 43.91 98 ASN A C 1
ATOM 767 O O . ASN A 1 98 ? -23.696 30.861 52.540 1.00 43.91 98 ASN A O 1
ATOM 771 N N . THR A 1 99 ? -21.485 30.923 52.428 1.00 43.25 99 THR A N 1
ATOM 772 C CA . THR A 1 99 ? -21.460 30.881 50.955 1.00 43.25 99 THR A CA 1
ATOM 773 C C . THR A 1 99 ? -21.938 29.525 50.431 1.00 43.25 99 THR A C 1
ATOM 775 O O . THR A 1 99 ? -22.543 29.456 49.365 1.00 43.25 99 THR A O 1
ATOM 778 N N . ALA A 1 100 ? -21.770 28.443 51.203 1.00 43.34 100 ALA A N 1
ATOM 779 C CA . ALA A 1 100 ? -22.355 27.139 50.878 1.00 43.34 100 ALA A CA 1
ATOM 780 C C . ALA A 1 100 ? -23.896 27.141 50.977 1.00 43.34 100 ALA A C 1
ATOM 782 O O . ALA A 1 100 ? -24.557 26.440 50.209 1.00 43.34 100 ALA A O 1
ATOM 783 N N . ALA A 1 101 ? -24.465 27.951 51.879 1.00 42.91 101 ALA A N 1
ATOM 784 C CA . ALA A 1 101 ? -25.909 28.139 52.020 1.00 42.91 101 ALA A CA 1
ATOM 785 C C . ALA A 1 101 ? -26.461 29.164 51.006 1.00 42.91 101 ALA A C 1
ATOM 787 O O . ALA A 1 101 ? -27.494 28.919 50.392 1.00 42.91 101 ALA A O 1
ATOM 788 N N . ALA A 1 102 ? -25.737 30.254 50.727 1.00 42.78 102 ALA A N 1
ATOM 789 C CA . ALA A 1 102 ? -26.131 31.288 49.765 1.00 42.78 102 ALA A CA 1
ATOM 790 C C . ALA A 1 102 ? -26.046 30.822 48.294 1.00 42.78 102 ALA A C 1
ATOM 792 O O . ALA A 1 102 ? -26.853 31.238 47.464 1.00 42.78 102 ALA A O 1
ATOM 793 N N . LEU A 1 103 ? -25.154 29.877 47.965 1.00 45.31 103 LEU A N 1
ATOM 794 C CA . LEU A 1 103 ? -25.167 29.155 46.678 1.00 45.31 103 LEU A CA 1
ATOM 795 C C . LEU A 1 103 ? -26.338 28.160 46.547 1.00 45.31 103 LEU A C 1
ATOM 797 O O . LEU A 1 103 ? -26.540 27.594 45.471 1.00 45.31 103 LEU A O 1
ATOM 801 N N . SER A 1 104 ? -27.114 27.930 47.613 1.00 48.12 104 SER A N 1
ATOM 802 C CA . SER A 1 104 ? -28.343 27.132 47.558 1.00 48.12 104 SER A CA 1
ATOM 803 C C . SER A 1 104 ? -29.578 27.954 47.169 1.00 48.12 104 SER A C 1
ATOM 805 O O . SER A 1 104 ? -30.557 27.354 46.726 1.00 48.12 104 SER A O 1
ATOM 807 N N . GLU A 1 105 ? -29.551 29.287 47.302 1.00 46.25 105 GLU A N 1
ATOM 808 C CA . GLU A 1 105 ? -30.740 30.145 47.125 1.00 46.25 105 GLU A CA 1
ATOM 809 C C . GLU A 1 105 ? -30.764 30.973 45.826 1.00 46.25 105 GLU A C 1
ATOM 811 O O . GLU A 1 105 ? -31.793 31.554 45.485 1.00 46.25 105 GLU A O 1
ATOM 816 N N . HIS A 1 106 ? -29.698 30.949 45.019 1.00 50.31 106 HIS A N 1
ATOM 817 C CA . HIS A 1 106 ? -29.686 31.556 43.682 1.00 50.31 106 HIS A CA 1
ATOM 818 C C . HIS A 1 106 ? -29.415 30.503 42.590 1.00 50.31 106 HIS A C 1
ATOM 820 O O . HIS A 1 106 ? -28.261 30.133 42.368 1.00 50.31 106 HIS A O 1
ATOM 826 N N . PRO A 1 107 ? -30.439 30.009 41.861 1.00 53.22 107 PRO A N 1
ATOM 827 C CA . PRO A 1 107 ? -30.246 29.024 40.804 1.00 53.22 107 PRO A CA 1
ATOM 828 C C . PRO A 1 107 ? -29.831 29.723 39.503 1.00 53.22 107 PRO A C 1
ATOM 830 O O . PRO A 1 107 ? -30.629 29.877 38.580 1.00 53.22 107 PRO A O 1
ATOM 833 N N . VAL A 1 108 ? -28.571 30.148 39.405 1.00 55.50 108 VAL A N 1
ATOM 834 C CA . VAL A 1 108 ? -27.976 30.510 38.112 1.00 55.50 108 VAL A CA 1
ATOM 835 C C . VAL A 1 108 ? -27.216 29.287 37.602 1.00 55.50 108 VAL A C 1
ATOM 837 O O . VAL A 1 108 ? -26.145 28.948 38.091 1.00 55.50 108 VAL A O 1
ATOM 840 N N . ALA A 1 109 ? -27.837 28.639 36.616 1.00 55.06 109 ALA A N 1
ATOM 841 C CA . ALA A 1 109 ? -27.547 27.340 36.007 1.00 55.06 109 ALA A CA 1
ATOM 842 C C . ALA A 1 109 ? -28.113 26.116 36.768 1.00 55.06 109 ALA A C 1
ATOM 844 O O . ALA A 1 109 ? -27.822 25.915 37.949 1.00 55.06 109 ALA A O 1
ATOM 845 N N . PRO A 1 110 ? -28.907 25.252 36.097 1.00 59.56 110 PRO A N 1
ATOM 846 C CA . PRO A 1 110 ? -29.302 23.975 36.677 1.00 59.56 110 PRO A CA 1
ATOM 847 C C . PRO A 1 110 ? -28.036 23.196 37.041 1.00 59.56 110 PRO A C 1
ATOM 849 O O . PRO A 1 110 ? -27.127 23.069 36.215 1.00 59.56 110 PRO A O 1
ATOM 852 N N . LYS A 1 111 ? -27.967 22.679 38.278 1.00 64.25 111 LYS A N 1
ATOM 853 C CA . LYS A 1 111 ? -26.888 21.771 38.694 1.00 64.25 111 LYS A CA 1
ATOM 854 C C . LYS A 1 111 ? -26.783 20.689 37.625 1.00 64.25 111 LYS A C 1
ATOM 856 O O . LYS A 1 111 ? -27.755 19.960 37.418 1.00 64.25 111 LYS A O 1
ATOM 861 N N . LYS A 1 112 ? -25.638 20.612 36.927 1.00 68.38 112 LYS A N 1
ATOM 862 C CA . LYS A 1 112 ? -25.406 19.547 35.945 1.00 68.38 112 LYS A CA 1
ATOM 863 C C . LYS A 1 112 ? -25.763 18.228 36.630 1.00 68.38 112 LYS A C 1
ATOM 865 O O . LYS A 1 112 ? -25.268 17.999 37.740 1.00 68.38 112 LYS A O 1
ATOM 870 N N . PRO A 1 113 ? -26.644 17.408 36.033 1.00 80.12 113 PRO A N 1
ATOM 871 C CA . PRO A 1 113 ? -27.020 16.147 36.643 1.00 80.12 113 PRO A CA 1
ATOM 872 C C . PRO A 1 113 ? -25.734 15.376 36.926 1.00 80.12 113 PRO A C 1
ATOM 874 O O . PRO A 1 113 ? -24.897 15.213 36.034 1.00 80.12 113 PRO A O 1
ATOM 877 N N . LYS A 1 114 ? -25.536 14.977 38.190 1.00 78.44 114 LYS A N 1
ATOM 878 C CA . LYS A 1 114 ? -24.401 14.123 38.538 1.00 78.44 114 LYS A CA 1
ATOM 879 C C . LYS A 1 114 ? -24.523 12.872 37.664 1.00 78.44 114 LYS A C 1
ATOM 881 O O . LYS A 1 114 ? -25.604 12.278 37.650 1.00 78.44 114 LYS A O 1
ATOM 886 N N . PRO A 1 115 ? -23.480 12.498 36.905 1.00 85.62 115 PRO A N 1
ATOM 887 C CA . PRO A 1 115 ? -23.549 11.299 36.089 1.00 85.62 115 PRO A CA 1
ATOM 888 C C . PRO A 1 115 ? -23.841 10.101 36.995 1.00 85.62 115 PRO A C 1
ATOM 890 O O . PRO A 1 115 ? -23.357 10.043 38.127 1.00 85.62 115 PRO A O 1
ATOM 893 N N . ALA A 1 116 ? -24.632 9.150 36.495 1.00 91.50 116 ALA A N 1
ATOM 894 C CA . ALA A 1 116 ? -25.007 7.954 37.252 1.00 91.50 116 ALA A CA 1
ATOM 895 C C . ALA A 1 116 ? -23.785 7.130 37.703 1.00 91.50 116 ALA A C 1
ATOM 897 O O . ALA A 1 116 ? -23.846 6.428 38.708 1.00 91.50 116 ALA A O 1
ATOM 898 N N . TYR A 1 117 ? -22.667 7.255 36.982 1.00 94.06 117 TYR A N 1
ATOM 899 C CA . TYR A 1 117 ? -21.405 6.584 37.263 1.00 94.06 117 TYR A CA 1
ATOM 900 C C . TYR A 1 117 ? -20.250 7.589 37.260 1.00 94.06 117 TYR A C 1
ATOM 902 O O . TYR A 1 117 ? -20.235 8.542 36.477 1.00 94.06 117 TYR A O 1
ATOM 910 N N . SER A 1 118 ? -19.262 7.369 38.129 1.00 94.94 118 SER A N 1
ATOM 911 C CA . SER A 1 118 ? -18.028 8.157 38.138 1.00 94.94 118 SER A CA 1
ATOM 912 C C . SER A 1 118 ? -17.162 7.828 36.914 1.00 94.94 118 SER A C 1
ATOM 914 O O . SER A 1 118 ? -17.202 6.715 36.390 1.00 94.94 118 SER A O 1
ATOM 916 N N . ALA A 1 119 ? -16.334 8.775 36.466 1.00 94.81 119 ALA A N 1
ATOM 917 C CA . ALA A 1 119 ? -15.442 8.550 35.325 1.00 94.81 119 ALA A CA 1
ATOM 918 C C . ALA A 1 119 ? -14.483 7.347 35.508 1.00 94.81 119 ALA A C 1
ATOM 920 O O . ALA A 1 119 ? -14.329 6.582 34.553 1.00 94.81 119 ALA A O 1
ATOM 921 N N . PRO A 1 120 ? -13.879 7.105 36.696 1.00 97.19 120 PRO A N 1
ATOM 922 C CA . PRO A 1 120 ? -13.083 5.897 36.927 1.00 97.19 120 PRO A CA 1
ATOM 923 C C . PRO A 1 120 ? -13.881 4.601 36.741 1.00 97.19 120 PRO A C 1
ATOM 925 O O . PRO A 1 120 ? -13.388 3.674 36.102 1.00 97.19 120 PRO A O 1
ATOM 928 N N . LEU A 1 121 ? -15.128 4.556 37.226 1.00 96.50 121 LEU A N 1
ATOM 929 C CA . LEU A 1 121 ? -16.000 3.393 37.061 1.00 96.50 121 LEU A CA 1
ATOM 930 C C . LEU A 1 121 ? -16.377 3.177 35.587 1.00 96.50 121 LEU A C 1
ATOM 932 O O . LEU A 1 121 ? -16.293 2.053 35.098 1.00 96.50 121 LEU A O 1
ATOM 936 N N . CYS A 1 122 ? -16.712 4.242 34.850 1.00 97.50 122 CYS A N 1
ATOM 937 C CA . CYS A 1 122 ? -16.968 4.156 33.408 1.00 97.50 122 CYS A CA 1
ATOM 938 C C . CYS A 1 122 ? -15.771 3.588 32.635 1.00 97.50 122 CYS A C 1
ATOM 940 O O . CYS A 1 122 ? -15.969 2.760 31.749 1.00 97.50 122 CYS A O 1
ATOM 942 N N . ARG A 1 123 ? -14.539 3.992 32.979 1.00 98.06 123 ARG A N 1
ATOM 943 C CA . ARG A 1 123 ? -13.322 3.445 32.354 1.00 98.06 123 ARG A CA 1
ATOM 944 C C . ARG A 1 123 ? -13.153 1.960 32.635 1.00 98.06 123 ARG A C 1
ATOM 946 O O . ARG A 1 123 ? -12.951 1.204 31.696 1.00 98.06 123 ARG A O 1
ATOM 953 N N . MET A 1 124 ? -13.303 1.540 33.891 1.00 98.06 124 MET A N 1
ATOM 954 C CA . MET A 1 124 ? -13.226 0.122 34.251 1.00 98.06 124 MET A CA 1
ATOM 955 C C . MET A 1 124 ? -14.265 -0.712 33.485 1.00 98.06 124 MET A C 1
ATOM 957 O O . MET A 1 124 ? -13.936 -1.754 32.923 1.00 98.06 124 MET A O 1
ATOM 961 N N . ILE A 1 125 ? -15.509 -0.226 33.398 1.00 98.31 125 ILE A N 1
ATOM 962 C CA . ILE A 1 125 ? -16.571 -0.876 32.616 1.00 98.31 125 ILE A CA 1
ATOM 963 C C . ILE A 1 125 ? -16.187 -0.954 31.135 1.00 98.31 125 ILE A C 1
ATOM 965 O O . ILE A 1 125 ? -16.374 -2.001 30.515 1.00 98.31 125 ILE A O 1
ATOM 969 N N . ALA A 1 126 ? -15.660 0.131 30.563 1.00 98.25 126 ALA A N 1
ATOM 970 C CA . ALA A 1 126 ? -15.213 0.153 29.176 1.00 98.25 126 ALA A CA 1
ATOM 971 C C . ALA A 1 126 ? -14.099 -0.874 28.931 1.00 98.25 126 ALA A C 1
ATOM 973 O O . ALA A 1 126 ? -14.204 -1.634 27.979 1.00 98.25 126 ALA A O 1
ATOM 974 N N . TRP A 1 127 ? -13.104 -0.979 29.817 1.00 98.50 127 TRP A N 1
ATOM 975 C CA . TRP A 1 127 ? -12.029 -1.970 29.700 1.00 98.50 127 TRP A CA 1
ATOM 976 C C . TRP A 1 127 ? -12.553 -3.404 29.674 1.00 98.50 127 TRP A C 1
ATOM 978 O O . TRP A 1 127 ? -12.184 -4.165 28.784 1.00 98.50 127 TRP A O 1
ATOM 988 N N . HIS A 1 128 ? -13.453 -3.766 30.593 1.00 98.62 128 HIS A N 1
ATOM 989 C CA . HIS A 1 128 ? -14.041 -5.108 30.605 1.00 98.62 128 HIS A CA 1
ATOM 990 C C . HIS A 1 128 ? -14.872 -5.394 29.353 1.00 98.62 128 HIS A C 1
ATOM 992 O O . HIS A 1 128 ? -14.778 -6.483 28.793 1.00 98.62 128 HIS A O 1
ATOM 998 N N . LYS A 1 129 ? -15.663 -4.418 28.890 1.00 98.44 129 LYS A N 1
ATOM 999 C CA . LYS A 1 129 ? -16.436 -4.560 27.650 1.00 98.44 129 LYS A CA 1
ATOM 1000 C C . LYS A 1 129 ? -15.524 -4.728 26.438 1.00 98.44 129 LYS A C 1
ATOM 1002 O O . LYS A 1 129 ? -15.773 -5.614 25.630 1.00 98.44 129 LYS A O 1
ATOM 1007 N N . SER A 1 130 ? -14.466 -3.926 26.335 1.00 98.12 130 SER A N 1
ATOM 1008 C CA . SER A 1 130 ? -13.486 -4.038 25.256 1.00 98.12 130 SER A CA 1
ATOM 1009 C C . SER A 1 130 ? -12.774 -5.386 25.285 1.00 98.12 130 SER A C 1
ATOM 1011 O O . SER A 1 130 ? -12.697 -6.034 24.252 1.00 98.12 130 SER A O 1
ATOM 1013 N N . ALA A 1 131 ? -12.324 -5.850 26.455 1.00 98.31 131 ALA A N 1
ATOM 1014 C CA . ALA A 1 131 ? -11.668 -7.149 26.591 1.00 98.31 131 ALA A CA 1
ATOM 1015 C C . ALA A 1 131 ? -12.582 -8.310 26.165 1.00 98.31 131 ALA A C 1
ATOM 1017 O O . ALA A 1 131 ? -12.145 -9.181 25.419 1.00 98.31 131 ALA A O 1
ATOM 1018 N N . ALA A 1 132 ? -13.857 -8.283 26.571 1.00 98.56 132 ALA A N 1
ATOM 1019 C CA . ALA A 1 132 ? -14.836 -9.289 26.160 1.00 98.56 132 ALA A CA 1
ATOM 1020 C C . ALA A 1 132 ? -15.091 -9.268 24.641 1.00 98.56 132 ALA A C 1
ATOM 1022 O O . ALA A 1 132 ? -15.179 -10.318 24.013 1.00 98.56 132 ALA A O 1
ATOM 1023 N N . VAL A 1 133 ? -15.177 -8.084 24.020 1.00 98.31 133 VAL A N 1
ATOM 1024 C CA . VAL A 1 133 ? -15.294 -7.978 22.554 1.00 98.31 133 VAL A CA 1
ATOM 1025 C C . VAL A 1 133 ? -14.036 -8.510 21.865 1.00 98.31 133 VAL A C 1
ATOM 1027 O O . VAL A 1 133 ? -14.160 -9.268 20.909 1.00 98.31 133 VAL A O 1
ATOM 1030 N N . SER A 1 134 ? -12.840 -8.176 22.356 1.00 98.06 134 SER A N 1
ATOM 1031 C CA . SER A 1 134 ? -11.580 -8.691 21.806 1.00 98.06 134 SER A CA 1
ATOM 1032 C C . SER A 1 134 ? -11.502 -10.218 21.871 1.00 98.06 134 SER A C 1
ATOM 1034 O O . SER A 1 134 ? -11.106 -10.842 20.892 1.00 98.06 134 SER A O 1
ATOM 1036 N N . GLU A 1 135 ? -11.921 -10.829 22.984 1.00 98.38 135 GLU A N 1
ATOM 1037 C CA . GLU A 1 135 ? -12.025 -12.289 23.113 1.00 98.38 135 GLU A CA 1
ATOM 1038 C C . GLU A 1 135 ? -12.963 -12.883 22.050 1.00 98.38 135 GLU A C 1
ATOM 1040 O O . GLU A 1 135 ? -12.595 -13.829 21.355 1.00 98.38 135 GLU A O 1
ATOM 1045 N N . LEU A 1 136 ? -14.153 -12.301 21.875 1.00 98.31 136 LEU A N 1
ATOM 1046 C CA . LEU A 1 136 ? -15.127 -12.767 20.885 1.00 98.31 136 LEU A CA 1
ATOM 1047 C C . LEU A 1 136 ? -14.629 -12.600 19.442 1.00 98.31 136 LEU A C 1
ATOM 1049 O O . LEU A 1 136 ? -14.894 -13.461 18.608 1.00 98.31 136 LEU A O 1
ATOM 1053 N N . LEU A 1 137 ? -13.882 -11.533 19.143 1.00 98.12 137 LEU A N 1
ATOM 1054 C CA . LEU A 1 137 ? -13.266 -11.337 17.827 1.00 98.12 137 LEU A CA 1
ATOM 1055 C C . LEU A 1 137 ? -12.208 -12.406 17.530 1.00 98.12 137 LEU A C 1
ATOM 1057 O O . LEU A 1 137 ? -12.143 -12.889 16.405 1.00 98.12 137 LEU A O 1
ATOM 1061 N N . LEU A 1 138 ? -11.421 -12.831 18.523 1.00 97.88 138 LEU A N 1
ATOM 1062 C CA . LEU A 1 138 ? -10.458 -13.928 18.343 1.00 97.88 138 LEU A CA 1
ATOM 1063 C C . LEU A 1 138 ? -11.142 -15.262 18.002 1.00 97.88 138 LEU A C 1
ATOM 1065 O O . LEU A 1 138 ? -10.532 -16.108 17.349 1.00 97.88 138 LEU A O 1
ATOM 1069 N N . ALA A 1 139 ? -12.398 -15.446 18.416 1.00 97.81 139 ALA A N 1
ATOM 1070 C CA . ALA A 1 139 ? -13.198 -16.626 18.095 1.00 97.81 139 ALA A CA 1
ATOM 1071 C C . ALA A 1 139 ? -13.937 -16.530 16.742 1.00 97.81 139 ALA A C 1
ATOM 1073 O O . ALA A 1 139 ? -14.389 -17.555 16.230 1.00 97.81 139 ALA A O 1
ATOM 1074 N N . ASP A 1 140 ? -14.052 -15.337 16.147 1.00 98.00 140 ASP A N 1
ATOM 1075 C CA . ASP A 1 140 ? -14.743 -15.094 14.874 1.00 98.00 140 ASP A CA 1
ATOM 1076 C C . ASP A 1 140 ? -13.814 -14.386 13.873 1.00 98.00 140 ASP A C 1
ATOM 1078 O O . ASP A 1 140 ? -13.769 -13.157 13.768 1.00 98.00 140 ASP A O 1
ATOM 1082 N N . ALA A 1 141 ? -13.084 -15.190 13.092 1.00 96.62 141 ALA A N 1
ATOM 1083 C CA . ALA A 1 141 ? -12.127 -14.704 12.098 1.00 96.62 141 ALA A CA 1
ATOM 1084 C C . ALA A 1 141 ? -12.763 -13.791 11.036 1.00 96.62 141 ALA A C 1
ATOM 1086 O O . ALA A 1 141 ? -12.113 -12.860 10.553 1.00 96.62 141 ALA A O 1
ATOM 1087 N N . ARG A 1 142 ? -14.034 -14.026 10.678 1.00 97.50 142 ARG A N 1
ATOM 1088 C CA . ARG A 1 142 ? -14.743 -13.178 9.716 1.00 97.50 142 ARG A CA 1
ATOM 1089 C C . ARG A 1 142 ? -15.003 -11.808 10.330 1.00 97.50 142 ARG A C 1
ATOM 1091 O O . ARG A 1 142 ? -14.656 -10.799 9.722 1.00 97.50 142 ARG A O 1
ATOM 1098 N N . LYS A 1 143 ? -15.555 -11.761 11.545 1.00 98.19 143 LYS A N 1
ATOM 1099 C CA . LYS A 1 143 ? -15.842 -10.502 12.246 1.00 98.19 143 LYS A CA 1
ATOM 1100 C C . LYS A 1 143 ? -14.565 -9.717 12.557 1.00 98.19 143 LYS A C 1
ATOM 1102 O O . LYS A 1 143 ? -14.547 -8.499 12.399 1.00 98.19 143 LYS A O 1
ATOM 1107 N N . ALA A 1 144 ? -13.480 -10.404 12.917 1.00 98.06 144 ALA A N 1
ATOM 1108 C CA . ALA A 1 144 ? -12.164 -9.792 13.087 1.00 98.06 144 ALA A CA 1
ATOM 1109 C C . ALA A 1 144 ? -11.651 -9.144 11.791 1.00 98.06 144 ALA A C 1
ATOM 1111 O O . ALA A 1 144 ? -11.162 -8.013 11.826 1.00 98.06 144 ALA A O 1
ATOM 1112 N N . ARG A 1 145 ? -11.812 -9.812 10.637 1.00 98.19 145 ARG A N 1
ATOM 1113 C CA . ARG A 1 145 ? -11.451 -9.229 9.337 1.00 98.19 145 ARG A CA 1
ATOM 1114 C C . ARG A 1 145 ? -12.346 -8.045 8.968 1.00 98.19 145 ARG A C 1
ATOM 1116 O O . ARG A 1 145 ? -11.814 -7.044 8.508 1.00 98.19 145 ARG A O 1
ATOM 1123 N N . GLU A 1 146 ? -13.658 -8.105 9.211 1.00 98.44 146 GLU A N 1
ATOM 1124 C CA . GLU A 1 146 ? -14.566 -6.963 8.988 1.00 98.44 146 GLU A CA 1
ATOM 1125 C C . GLU A 1 146 ? -14.111 -5.722 9.784 1.00 98.44 146 GLU A C 1
ATOM 1127 O O . GLU A 1 146 ? -14.004 -4.630 9.225 1.00 98.44 146 GLU A O 1
ATOM 1132 N N . VAL A 1 147 ? -13.763 -5.889 11.067 1.00 97.94 147 VAL A N 1
ATOM 1133 C CA . VAL A 1 147 ? -13.229 -4.801 11.909 1.00 97.94 147 VAL A CA 1
ATOM 1134 C C . VAL A 1 147 ? -11.883 -4.293 11.382 1.00 97.94 147 VAL A C 1
ATOM 1136 O O . VAL A 1 147 ? -11.685 -3.083 11.285 1.00 97.94 147 VAL A O 1
ATOM 1139 N N . SER A 1 148 ? -10.971 -5.194 11.002 1.00 97.69 148 SER A N 1
ATOM 1140 C CA . SER A 1 148 ? -9.657 -4.818 10.468 1.00 97.69 148 SER A CA 1
ATOM 1141 C C . SER A 1 148 ? -9.764 -4.041 9.153 1.00 97.69 148 SER A C 1
ATOM 1143 O O . SER A 1 148 ? -9.136 -2.995 9.019 1.00 97.69 148 SER A O 1
ATOM 1145 N N . VAL A 1 149 ? -10.590 -4.502 8.210 1.00 98.12 149 VAL A N 1
ATOM 1146 C CA . VAL A 1 149 ? -10.815 -3.828 6.923 1.00 98.12 149 VAL A CA 1
ATOM 1147 C C . VAL A 1 149 ? -11.486 -2.473 7.125 1.00 98.12 149 VAL A C 1
ATOM 1149 O O . VAL A 1 149 ? -11.081 -1.502 6.494 1.00 98.12 149 VAL A O 1
ATOM 1152 N N . THR A 1 150 ? -12.452 -2.372 8.042 1.00 97.88 150 THR A N 1
ATOM 1153 C CA . THR A 1 150 ? -13.083 -1.087 8.388 1.00 97.88 150 THR A CA 1
ATOM 1154 C C . THR A 1 150 ? -12.049 -0.083 8.901 1.00 97.88 150 THR A C 1
ATOM 1156 O O . THR A 1 150 ? -12.028 1.058 8.446 1.00 97.88 150 THR A O 1
ATOM 1159 N N . ALA A 1 151 ? -11.165 -0.503 9.814 1.00 95.56 151 ALA A N 1
ATOM 1160 C CA . ALA A 1 151 ? -10.098 0.355 10.328 1.00 95.56 151 ALA A CA 1
ATOM 1161 C C . ALA A 1 151 ? -9.111 0.760 9.220 1.00 95.56 151 ALA A C 1
ATOM 1163 O O . ALA A 1 151 ? -8.793 1.939 9.086 1.00 95.56 151 ALA A O 1
ATOM 1164 N N . LYS A 1 152 ? -8.697 -0.196 8.372 1.00 96.00 152 LYS A N 1
ATOM 1165 C CA . LYS A 1 152 ? -7.833 0.073 7.213 1.00 96.00 152 LYS A CA 1
ATOM 1166 C C . LYS A 1 152 ? -8.459 1.075 6.245 1.00 96.00 152 LYS A C 1
ATOM 1168 O O . LYS A 1 152 ? -7.733 1.921 5.753 1.00 96.00 152 LYS A O 1
ATOM 1173 N N . LEU A 1 153 ? -9.766 0.992 5.978 1.00 96.12 153 LEU A N 1
ATOM 1174 C CA . LEU A 1 153 ? -10.487 1.957 5.138 1.00 96.12 153 LEU A CA 1
ATOM 1175 C C . LEU A 1 153 ? -10.526 3.347 5.781 1.00 96.12 153 LEU A C 1
ATOM 1177 O O . LEU A 1 153 ? -10.260 4.333 5.106 1.00 96.12 153 LEU A O 1
ATOM 1181 N N . ALA A 1 154 ? -10.837 3.435 7.075 1.00 93.62 154 ALA A N 1
ATOM 1182 C CA . ALA A 1 154 ? -10.950 4.717 7.773 1.00 93.62 154 ALA A CA 1
ATOM 1183 C C . ALA A 1 154 ? -9.627 5.504 7.813 1.00 93.62 154 ALA A C 1
ATOM 1185 O O . ALA A 1 154 ? -9.640 6.732 7.757 1.00 93.62 154 ALA A O 1
ATOM 1186 N N . GLU A 1 155 ? -8.496 4.803 7.892 1.00 91.38 155 GLU A N 1
ATOM 1187 C CA . GLU A 1 155 ? -7.149 5.389 7.929 1.00 91.38 155 GLU A CA 1
ATOM 1188 C C . GLU A 1 155 ? -6.414 5.255 6.586 1.00 91.38 155 GLU A C 1
ATOM 1190 O O . GLU A 1 155 ? -5.204 5.484 6.503 1.00 91.38 155 GLU A O 1
ATOM 1195 N N . PHE A 1 156 ? -7.126 4.860 5.525 1.00 93.38 156 PHE A N 1
ATOM 1196 C CA . PHE A 1 156 ? -6.494 4.498 4.267 1.00 93.38 156 PHE A CA 1
ATOM 1197 C C . PHE A 1 156 ? -5.772 5.689 3.651 1.00 93.38 156 PHE A C 1
ATOM 1199 O O . PHE A 1 156 ? -6.358 6.733 3.373 1.00 93.38 156 PHE A O 1
ATOM 1206 N N . THR A 1 157 ? -4.491 5.485 3.379 1.00 90.56 157 THR A N 1
ATOM 1207 C CA . THR A 1 157 ? -3.700 6.362 2.528 1.00 90.56 157 THR A CA 1
ATOM 1208 C C . THR A 1 157 ? -2.991 5.471 1.510 1.00 90.56 157 THR A C 1
ATOM 1210 O O . THR A 1 157 ? -2.231 4.581 1.919 1.00 90.56 157 THR A O 1
ATOM 1213 N N . PRO A 1 158 ? -3.255 5.637 0.201 1.00 93.06 158 PRO A N 1
ATOM 1214 C CA . PRO A 1 158 ? -2.509 4.911 -0.813 1.00 93.06 158 PRO A CA 1
ATOM 1215 C C . PRO A 1 158 ? -1.045 5.356 -0.783 1.00 93.06 158 PRO A C 1
ATOM 1217 O O . PRO A 1 158 ? -0.726 6.505 -0.470 1.00 93.06 158 PRO A O 1
ATOM 1220 N N . HIS A 1 159 ? -0.151 4.437 -1.121 1.00 94.94 159 HIS A N 1
ATOM 1221 C CA . HIS A 1 159 ? 1.267 4.714 -1.251 1.00 94.94 159 HIS A CA 1
ATOM 1222 C C . HIS A 1 159 ? 1.506 5.803 -2.306 1.00 94.94 159 HIS A C 1
ATOM 1224 O O . HIS A 1 159 ? 0.817 5.849 -3.330 1.00 94.94 159 HIS A O 1
ATOM 1230 N N . GLU A 1 160 ? 2.508 6.662 -2.091 1.00 93.88 160 GLU A N 1
ATOM 1231 C CA . GLU A 1 160 ? 2.747 7.823 -2.960 1.00 93.88 160 GLU A CA 1
ATOM 1232 C C . GLU A 1 160 ? 2.964 7.435 -4.429 1.00 93.88 160 GLU A C 1
ATOM 1234 O O . GLU A 1 160 ? 2.549 8.165 -5.327 1.00 93.88 160 GLU A O 1
ATOM 1239 N N . SER A 1 161 ? 3.553 6.260 -4.676 1.00 92.19 161 SER A N 1
ATOM 1240 C CA . SER A 1 161 ? 3.804 5.744 -6.024 1.00 92.19 161 SER A CA 1
ATOM 1241 C C . SER A 1 161 ? 2.519 5.562 -6.826 1.00 92.19 161 SER A C 1
ATOM 1243 O O . SER A 1 161 ? 2.523 5.840 -8.018 1.00 92.19 161 SER A O 1
ATOM 1245 N N . VAL A 1 162 ? 1.419 5.148 -6.194 1.00 91.81 162 VAL A N 1
ATOM 1246 C CA . VAL A 1 162 ? 0.134 4.929 -6.871 1.00 91.81 162 VAL A CA 1
ATOM 1247 C C . VAL A 1 162 ? -0.413 6.256 -7.400 1.00 91.81 162 VAL A C 1
ATOM 1249 O O . VAL A 1 162 ? -0.768 6.358 -8.571 1.00 91.81 162 VAL A O 1
ATOM 1252 N N . VAL A 1 163 ? -0.397 7.289 -6.553 1.00 90.75 163 VAL A N 1
ATOM 1253 C CA . VAL A 1 163 ? -0.901 8.630 -6.888 1.00 90.75 163 VAL A CA 1
ATOM 1254 C C . VAL A 1 163 ? 0.033 9.347 -7.865 1.00 90.75 163 VAL A C 1
ATOM 1256 O O . VAL A 1 163 ? -0.409 10.005 -8.797 1.00 90.75 163 VAL A O 1
ATOM 1259 N N . LYS A 1 164 ? 1.352 9.237 -7.679 1.00 91.81 164 LYS A N 1
ATOM 1260 C CA . LYS A 1 164 ? 2.318 9.932 -8.540 1.00 91.81 164 LYS A CA 1
ATOM 1261 C C . LYS A 1 164 ? 2.479 9.296 -9.905 1.00 91.81 164 LYS A C 1
ATOM 1263 O O . LYS A 1 164 ? 2.782 10.012 -10.862 1.00 91.81 164 LYS A O 1
ATOM 1268 N N . LEU A 1 165 ? 2.281 7.985 -9.999 1.00 90.62 165 LEU A N 1
ATOM 1269 C CA . LEU A 1 165 ? 2.309 7.287 -11.271 1.00 90.62 165 LEU A CA 1
ATOM 1270 C C . LEU A 1 165 ? 1.057 7.599 -12.096 1.00 90.62 165 LEU A C 1
ATOM 1272 O O . LEU A 1 165 ? 1.208 7.836 -13.287 1.00 90.62 165 LEU A O 1
ATOM 1276 N N . SER A 1 166 ? -0.132 7.698 -11.484 1.00 90.38 166 SER A N 1
ATOM 1277 C CA . SER A 1 166 ? -1.371 8.053 -12.203 1.00 90.38 166 SER A CA 1
ATOM 1278 C C . SER A 1 166 ? -1.359 9.467 -12.796 1.00 90.38 166 SER A C 1
ATOM 1280 O O . SER A 1 166 ? -2.057 9.725 -13.771 1.00 90.38 166 SER A O 1
ATOM 1282 N N . GLU A 1 167 ? -0.551 10.376 -12.240 1.00 90.38 167 GLU A N 1
ATOM 1283 C CA . GLU A 1 167 ? -0.336 11.733 -12.763 1.00 90.38 167 GLU A CA 1
ATOM 1284 C C . GLU A 1 167 ? 0.595 11.777 -13.997 1.00 90.38 167 GLU A C 1
ATOM 1286 O O . GLU A 1 167 ? 0.744 12.840 -14.602 1.00 90.38 167 GLU A O 1
ATOM 1291 N N . GLN A 1 168 ? 1.260 10.672 -14.361 1.00 88.38 168 GLN A N 1
ATOM 1292 C CA . GLN A 1 168 ? 2.158 10.620 -15.523 1.00 88.38 168 GLN A CA 1
ATOM 1293 C C . GLN A 1 168 ? 1.391 10.406 -16.834 1.00 88.38 168 GLN A C 1
ATOM 1295 O O . GLN A 1 168 ? 0.336 9.780 -16.854 1.00 88.38 168 GLN A O 1
ATOM 1300 N N . ASP A 1 169 ? 1.978 10.846 -17.953 1.00 85.50 169 ASP A N 1
ATOM 1301 C CA . ASP A 1 169 ? 1.402 10.645 -19.294 1.00 85.50 169 ASP A CA 1
ATOM 1302 C C . 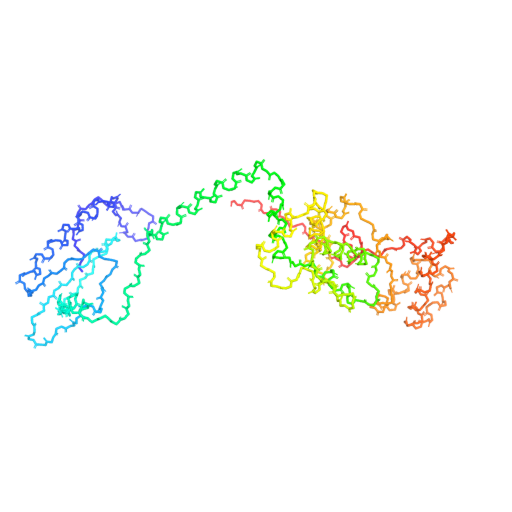ASP A 1 169 ? 1.313 9.154 -19.686 1.00 85.50 169 ASP A C 1
ATOM 1304 O O . ASP A 1 169 ? 0.399 8.744 -20.401 1.00 85.50 169 ASP A O 1
ATOM 1308 N N . GLU A 1 170 ? 2.267 8.337 -19.223 1.00 85.50 170 GLU A N 1
ATOM 1309 C CA . GLU A 1 170 ? 2.339 6.890 -19.467 1.00 85.50 170 GLU A CA 1
ATOM 1310 C C . GLU A 1 170 ? 2.462 6.127 -18.126 1.00 85.50 170 GLU A C 1
ATOM 1312 O O . GLU A 1 170 ? 3.547 5.661 -17.772 1.00 85.50 170 GLU A O 1
ATOM 1317 N N . PRO A 1 171 ? 1.367 5.979 -17.355 1.00 84.75 171 PRO A N 1
ATOM 1318 C CA . PRO A 1 171 ? 1.390 5.375 -16.015 1.00 84.75 171 PRO A CA 1
ATOM 1319 C C . PRO A 1 171 ? 1.685 3.861 -16.034 1.00 84.75 171 PRO A C 1
ATOM 1321 O O . PRO A 1 171 ? 2.128 3.282 -15.042 1.00 84.75 171 PRO A O 1
ATOM 1324 N N . GLY A 1 172 ? 1.471 3.210 -17.181 1.00 85.69 172 GLY A N 1
ATOM 1325 C CA . GLY A 1 172 ? 1.752 1.793 -17.397 1.00 85.69 172 GLY A CA 1
ATOM 1326 C C . GLY A 1 172 ? 0.671 0.844 -16.865 1.00 85.69 172 GLY A C 1
ATOM 1327 O O . GLY A 1 172 ? -0.174 1.198 -16.046 1.00 85.69 172 GLY A O 1
ATOM 1328 N N . MET A 1 173 ? 0.733 -0.413 -17.321 1.00 87.31 173 MET A N 1
ATOM 1329 C CA . MET A 1 173 ? -0.330 -1.407 -17.095 1.00 87.31 173 MET A CA 1
ATOM 1330 C C . MET A 1 173 ? -0.579 -1.719 -15.616 1.00 87.31 173 MET A C 1
ATOM 1332 O O . MET A 1 173 ? -1.708 -2.007 -15.230 1.00 87.31 173 MET A O 1
ATOM 1336 N N . SER A 1 174 ? 0.459 -1.677 -14.776 1.00 91.44 174 SER A N 1
ATOM 1337 C CA . SER A 1 174 ? 0.301 -1.933 -13.341 1.00 91.44 174 SER A CA 1
ATOM 1338 C C . SER A 1 174 ? -0.613 -0.893 -12.685 1.00 91.44 174 SER A C 1
ATOM 1340 O O . SER A 1 174 ? -1.453 -1.262 -11.869 1.00 91.44 174 SER A O 1
ATOM 1342 N N . CYS A 1 175 ? -0.506 0.383 -13.074 1.00 91.25 175 CYS A N 1
ATOM 1343 C CA . CYS A 1 175 ? -1.379 1.440 -12.565 1.00 91.25 175 CYS A CA 1
ATOM 1344 C C . CYS A 1 175 ? -2.837 1.219 -12.999 1.00 91.25 175 CYS A C 1
ATOM 1346 O O . CYS A 1 175 ? -3.742 1.316 -12.170 1.00 91.25 175 CYS A O 1
ATOM 1348 N N . ASP A 1 176 ? -3.059 0.837 -14.261 1.00 90.69 176 ASP A N 1
ATOM 1349 C CA . ASP A 1 176 ? -4.398 0.550 -14.798 1.00 90.69 176 ASP A CA 1
ATOM 1350 C C . ASP A 1 176 ? -5.070 -0.619 -14.065 1.00 90.69 176 ASP A C 1
ATOM 1352 O O . ASP A 1 176 ? -6.243 -0.544 -13.689 1.00 90.69 176 ASP A O 1
ATOM 1356 N N . VAL A 1 177 ? -4.318 -1.696 -13.810 1.00 93.56 177 VAL A N 1
ATOM 1357 C CA . VAL A 1 177 ? -4.812 -2.859 -13.060 1.00 93.56 177 VAL A CA 1
ATOM 1358 C C . VAL A 1 177 ? -5.206 -2.457 -11.640 1.00 93.56 177 VAL A C 1
ATOM 1360 O O . VAL A 1 177 ? -6.283 -2.841 -11.182 1.00 93.56 177 VAL A O 1
ATOM 1363 N N . LEU A 1 178 ? -4.377 -1.667 -10.951 1.00 95.25 178 LEU A N 1
ATOM 1364 C CA . LEU A 1 178 ? -4.683 -1.186 -9.602 1.00 95.25 178 LEU A CA 1
ATOM 1365 C C . LEU A 1 178 ? -5.938 -0.304 -9.590 1.00 95.25 178 LEU A C 1
ATOM 1367 O O . LEU A 1 178 ? -6.821 -0.518 -8.758 1.00 95.25 178 LEU A O 1
ATOM 1371 N N . ALA A 1 179 ? -6.056 0.638 -10.529 1.00 93.94 179 ALA A N 1
ATOM 1372 C CA . ALA A 1 179 ? -7.217 1.518 -10.641 1.00 93.94 179 ALA A CA 1
ATOM 1373 C C . ALA A 1 179 ? -8.507 0.729 -10.921 1.00 93.94 179 ALA A C 1
ATOM 1375 O O . ALA A 1 179 ? -9.543 0.984 -10.305 1.00 93.94 179 ALA A O 1
ATOM 1376 N N . MET A 1 180 ? -8.443 -0.277 -11.799 1.00 94.06 180 MET A N 1
ATOM 1377 C CA . MET A 1 180 ? -9.570 -1.165 -12.089 1.00 94.06 180 MET A CA 1
ATOM 1378 C C . MET A 1 180 ? -10.019 -1.947 -10.846 1.00 94.06 180 MET A C 1
ATOM 1380 O O . MET A 1 180 ? -11.215 -2.016 -10.564 1.00 94.06 180 MET A O 1
ATOM 1384 N N . GLN A 1 181 ? -9.079 -2.509 -10.076 1.00 96.50 181 GLN A N 1
ATOM 1385 C CA . GLN A 1 181 ? -9.406 -3.230 -8.839 1.00 96.50 181 GLN A CA 1
ATOM 1386 C C . GLN A 1 181 ? -9.986 -2.303 -7.763 1.00 96.50 181 GLN A C 1
ATOM 1388 O O . GLN A 1 181 ? -10.918 -2.694 -7.058 1.00 96.50 181 GLN A O 1
ATOM 1393 N N . ALA A 1 182 ? -9.489 -1.066 -7.667 1.00 96.00 182 ALA A N 1
ATOM 1394 C CA . ALA A 1 182 ? -10.038 -0.059 -6.764 1.00 96.00 182 ALA A CA 1
ATOM 1395 C C . ALA A 1 182 ? -11.489 0.295 -7.110 1.00 96.00 182 ALA A C 1
ATOM 1397 O O . ALA A 1 182 ? -12.341 0.278 -6.222 1.00 96.00 182 ALA A O 1
ATOM 1398 N N . ARG A 1 183 ? -11.804 0.517 -8.394 1.00 95.75 183 ARG A N 1
ATOM 1399 C CA . ARG A 1 183 ? -13.183 0.773 -8.851 1.00 95.75 183 ARG A CA 1
ATOM 1400 C C . ARG A 1 183 ? -14.117 -0.405 -8.555 1.00 95.75 183 ARG A C 1
ATOM 1402 O O . ARG A 1 183 ? -15.217 -0.196 -8.053 1.00 95.75 183 ARG A O 1
ATOM 1409 N N . LEU A 1 184 ? -13.661 -1.638 -8.779 1.00 96.31 184 LEU A N 1
ATOM 1410 C CA . LEU A 1 184 ? -14.437 -2.841 -8.459 1.00 96.31 184 LEU A CA 1
ATOM 1411 C C . LEU A 1 184 ? -14.732 -2.963 -6.953 1.00 96.31 184 LEU A C 1
ATOM 1413 O O . LEU A 1 184 ? -15.860 -3.244 -6.552 1.00 96.31 184 LEU A O 1
ATOM 1417 N N . CYS A 1 185 ? -13.728 -2.726 -6.104 1.00 97.19 185 CYS A N 1
ATOM 1418 C CA . CYS A 1 185 ? -13.915 -2.752 -4.653 1.00 97.19 185 CYS A CA 1
ATOM 1419 C C . CYS A 1 185 ? -14.834 -1.623 -4.172 1.00 97.19 185 CYS A C 1
ATOM 1421 O O . CYS A 1 185 ? -15.645 -1.836 -3.271 1.00 97.19 185 CYS A O 1
ATOM 1423 N N . ALA A 1 186 ? -14.737 -0.442 -4.783 1.00 96.44 186 ALA A N 1
ATOM 1424 C CA . ALA A 1 186 ? -15.622 0.680 -4.509 1.00 96.44 186 ALA A CA 1
ATOM 1425 C C . ALA A 1 186 ? -17.085 0.348 -4.821 1.00 96.44 186 ALA A C 1
ATOM 1427 O O . ALA A 1 186 ? -17.952 0.614 -3.992 1.00 96.44 186 ALA A O 1
ATOM 1428 N N . GLU A 1 187 ? -17.349 -0.304 -5.957 1.00 96.50 187 GLU A N 1
ATOM 1429 C CA . GLU A 1 187 ? -18.689 -0.764 -6.332 1.00 96.50 187 GLU A CA 1
ATOM 1430 C C . GLU A 1 187 ? -19.266 -1.722 -5.281 1.00 96.50 187 GLU A C 1
ATOM 1432 O O . GLU A 1 187 ? -20.394 -1.538 -4.824 1.00 96.50 187 GLU A O 1
ATOM 1437 N N . TRP A 1 188 ? -18.486 -2.712 -4.832 1.00 97.88 188 TRP A N 1
ATOM 1438 C CA . TRP A 1 188 ? -18.933 -3.648 -3.792 1.00 97.88 188 TRP A CA 1
ATOM 1439 C C . TRP A 1 188 ? -19.238 -2.970 -2.457 1.00 97.88 188 TRP A C 1
ATOM 1441 O O . TRP A 1 188 ? -20.150 -3.396 -1.750 1.00 97.88 188 TRP A O 1
ATOM 1451 N N . LEU A 1 189 ? -18.478 -1.930 -2.116 1.00 96.81 189 LEU A N 1
ATOM 1452 C CA . LEU A 1 189 ? -18.670 -1.125 -0.910 1.00 96.81 189 LEU A CA 1
ATOM 1453 C C . LEU A 1 189 ? -19.781 -0.071 -1.070 1.00 96.81 189 LEU A C 1
ATOM 1455 O O . LEU A 1 189 ? -20.133 0.594 -0.098 1.00 96.81 189 LEU A O 1
ATOM 1459 N N . GLY A 1 190 ? -20.354 0.077 -2.270 1.00 95.25 190 GLY A N 1
ATOM 1460 C CA . GLY A 1 190 ? -21.391 1.064 -2.567 1.00 95.25 190 GLY A CA 1
ATOM 1461 C C . GLY A 1 190 ? -20.875 2.504 -2.636 1.00 95.25 190 GLY A C 1
ATOM 1462 O O . GLY A 1 190 ? -21.652 3.440 -2.449 1.00 95.25 190 GLY A O 1
ATOM 1463 N N . PHE A 1 191 ? -19.579 2.701 -2.880 1.00 94.69 191 PHE A N 1
ATOM 1464 C CA . PHE A 1 191 ? -18.987 4.024 -3.046 1.00 94.69 191 PHE A CA 1
ATOM 1465 C C . PHE A 1 191 ? -19.222 4.534 -4.467 1.00 94.69 191 PHE A C 1
ATOM 1467 O O . PHE A 1 191 ? -18.928 3.851 -5.446 1.00 94.69 191 PHE A O 1
ATOM 1474 N N . ALA A 1 192 ? -19.735 5.758 -4.577 1.00 90.88 192 ALA A N 1
ATOM 1475 C CA . ALA A 1 192 ? -19.854 6.433 -5.860 1.00 90.88 192 ALA A CA 1
ATOM 1476 C C . ALA A 1 192 ? -18.475 6.947 -6.288 1.00 90.88 192 ALA A C 1
ATOM 1478 O O . ALA A 1 192 ? -17.876 7.752 -5.577 1.00 90.88 192 ALA A O 1
ATOM 1479 N N . ILE A 1 193 ? -17.995 6.480 -7.440 1.00 90.81 193 ILE A N 1
ATOM 1480 C CA . ILE A 1 193 ? -16.773 6.971 -8.077 1.00 90.81 193 ILE A CA 1
ATOM 1481 C C . ILE A 1 193 ? -17.151 7.529 -9.443 1.00 90.81 193 ILE A C 1
ATOM 1483 O O . ILE A 1 193 ? -17.754 6.823 -10.250 1.00 90.81 193 ILE A O 1
ATOM 1487 N N . ASP A 1 194 ? -16.788 8.782 -9.690 1.00 89.06 194 ASP A N 1
ATOM 1488 C CA . ASP A 1 194 ? -16.889 9.400 -11.005 1.00 89.06 194 ASP A CA 1
ATOM 1489 C C . ASP A 1 194 ? -15.846 8.780 -11.953 1.00 89.06 194 ASP A C 1
ATOM 1491 O O . ASP A 1 194 ? -14.677 8.585 -11.595 1.00 89.06 194 ASP A O 1
ATOM 1495 N N . GLU A 1 195 ? -16.274 8.413 -13.158 1.00 82.44 195 GLU A N 1
ATOM 1496 C CA . GLU A 1 195 ? -15.382 7.883 -14.192 1.00 82.44 195 GLU A CA 1
ATOM 1497 C C . GLU A 1 195 ? -14.444 8.965 -14.734 1.00 82.44 195 GLU A C 1
ATOM 1499 O O . GLU A 1 195 ? -13.313 8.642 -15.099 1.00 82.44 195 GLU A O 1
ATOM 1504 N N . ASP A 1 196 ? -14.877 10.230 -14.706 1.00 83.19 196 ASP A N 1
ATOM 1505 C CA . ASP A 1 196 ? -14.130 11.374 -15.235 1.00 83.19 196 ASP A CA 1
ATOM 1506 C C . ASP A 1 196 ? -13.092 11.940 -14.245 1.00 83.19 196 ASP A C 1
ATOM 1508 O O . ASP A 1 196 ? -12.271 12.778 -14.626 1.00 83.19 196 ASP A O 1
ATOM 1512 N N . ASP A 1 197 ? -13.102 11.491 -12.984 1.00 83.88 197 ASP A N 1
ATOM 1513 C CA . ASP A 1 197 ? -12.166 11.932 -11.942 1.00 83.88 197 ASP A CA 1
ATOM 1514 C C . ASP A 1 197 ? -11.254 10.788 -11.459 1.00 83.88 197 ASP A C 1
ATOM 1516 O O . ASP A 1 197 ? -11.494 9.592 -11.676 1.00 83.88 197 ASP A O 1
ATOM 1520 N N . ASP A 1 198 ? -10.159 11.167 -10.804 1.00 85.69 198 ASP A N 1
ATOM 1521 C CA . ASP A 1 198 ? -9.135 10.250 -10.326 1.00 85.69 198 ASP A CA 1
ATOM 1522 C C . ASP A 1 198 ? -9.685 9.363 -9.200 1.00 85.69 198 ASP A C 1
ATOM 1524 O O . ASP A 1 198 ? -10.169 9.838 -8.166 1.00 85.69 198 ASP A O 1
ATOM 1528 N N . VAL A 1 199 ? -9.587 8.046 -9.391 1.00 91.00 199 VAL A N 1
ATOM 1529 C CA . VAL A 1 199 ? -10.032 7.040 -8.418 1.00 91.00 199 VAL A CA 1
ATOM 1530 C C . VAL A 1 199 ? -9.307 7.211 -7.082 1.00 91.00 199 VAL A C 1
ATOM 1532 O O . VAL A 1 199 ? -9.909 7.030 -6.024 1.00 91.00 199 VAL A O 1
ATOM 1535 N N . TRP A 1 200 ? -8.041 7.639 -7.107 1.00 90.62 200 TRP A N 1
ATOM 1536 C CA . TRP A 1 200 ? -7.209 7.763 -5.909 1.00 90.62 200 TRP A CA 1
ATOM 1537 C C . TRP A 1 200 ? -7.595 8.941 -5.013 1.00 90.62 200 TRP A C 1
ATOM 1539 O O . TRP A 1 200 ? -7.181 8.993 -3.857 1.00 90.62 200 TRP A O 1
ATOM 1549 N N . ARG A 1 201 ? -8.413 9.872 -5.516 1.00 86.88 201 ARG A N 1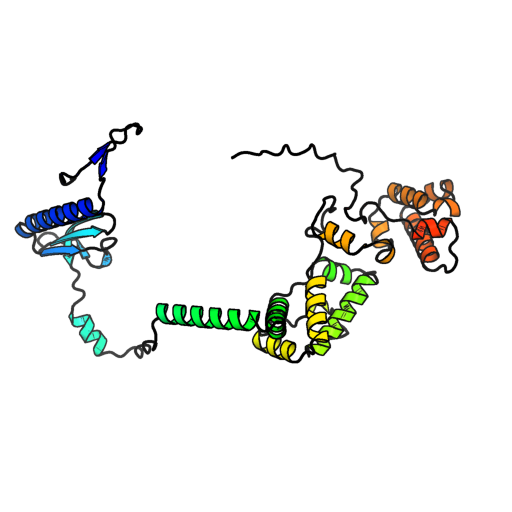
ATOM 1550 C CA . ARG A 1 201 ? -8.984 10.979 -4.731 1.00 86.88 201 ARG A CA 1
ATOM 1551 C C . ARG A 1 201 ? -10.355 10.655 -4.145 1.00 86.88 201 ARG A C 1
ATOM 1553 O O . ARG A 1 201 ? -10.826 11.375 -3.268 1.00 86.88 201 ARG A O 1
ATOM 1560 N N . GLN A 1 202 ? -10.988 9.596 -4.642 1.00 90.00 202 GLN A N 1
ATOM 1561 C CA . GLN A 1 202 ? -12.367 9.227 -4.324 1.00 90.00 202 GLN A CA 1
ATOM 1562 C C . GLN A 1 202 ? -12.465 7.933 -3.508 1.00 90.00 202 GLN A C 1
ATOM 1564 O O . GLN A 1 202 ? -13.508 7.672 -2.908 1.00 90.00 202 GLN A O 1
ATOM 1569 N N . PHE A 1 203 ? -11.406 7.115 -3.486 1.00 90.69 203 PHE A N 1
ATOM 1570 C CA . PHE A 1 203 ? -11.383 5.828 -2.800 1.00 90.69 203 PHE A CA 1
ATOM 1571 C C . PHE A 1 203 ? -10.444 5.821 -1.577 1.00 90.69 203 PHE A C 1
ATOM 1573 O O . PHE A 1 203 ? -9.225 5.906 -1.754 1.00 90.69 203 PHE A O 1
ATOM 1580 N N . PRO A 1 204 ? -10.972 5.619 -0.352 1.00 88.06 204 PRO A N 1
ATOM 1581 C CA . PRO A 1 204 ? -12.385 5.669 0.029 1.00 88.06 204 PRO A CA 1
ATOM 1582 C C . PRO A 1 204 ? -12.918 7.115 0.027 1.00 88.06 204 PRO A C 1
ATOM 1584 O O . PRO A 1 204 ? -12.128 8.062 0.001 1.00 88.06 204 PRO A O 1
ATOM 1587 N N . PRO A 1 205 ? -14.248 7.312 0.095 1.00 87.31 205 PRO A N 1
ATOM 1588 C CA . PRO A 1 205 ? -14.825 8.645 0.133 1.00 87.31 205 PRO A CA 1
ATOM 1589 C C . PRO A 1 205 ? -14.295 9.450 1.328 1.00 87.31 205 PRO A C 1
ATOM 1591 O O . PRO A 1 205 ? -14.227 8.921 2.450 1.00 87.31 205 PRO A O 1
ATOM 1594 N N . PRO A 1 206 ? -13.950 10.734 1.132 1.00 82.31 206 PRO A N 1
ATOM 1595 C CA . PRO A 1 206 ? -13.461 11.568 2.216 1.00 82.31 206 PRO A CA 1
ATOM 1596 C C . PRO A 1 206 ? -14.530 11.704 3.308 1.00 82.31 206 PRO A C 1
ATOM 1598 O O . PRO A 1 206 ? -15.720 11.826 3.020 1.00 82.31 206 PRO A O 1
ATOM 1601 N N . TYR A 1 207 ? -14.093 11.721 4.570 1.00 78.06 207 TYR A N 1
ATOM 1602 C CA . TYR A 1 207 ? -14.957 11.876 5.752 1.00 78.06 207 TYR A CA 1
ATOM 1603 C C . TYR A 1 207 ? -15.984 10.753 5.971 1.00 78.06 207 TYR A C 1
ATOM 1605 O O . TYR A 1 207 ? -17.045 10.989 6.551 1.00 78.06 207 TYR A O 1
ATOM 1613 N N . SER A 1 208 ? -15.669 9.531 5.543 1.00 84.75 208 SER A N 1
ATOM 1614 C CA . SER A 1 208 ? -16.516 8.369 5.814 1.00 84.75 208 SER A CA 1
ATOM 1615 C C . SER A 1 208 ? -16.597 8.067 7.318 1.00 84.75 208 SER A C 1
ATOM 1617 O O . SER A 1 208 ? -15.573 7.935 7.991 1.00 84.75 208 SER A O 1
ATOM 1619 N N . ASP A 1 209 ? -17.813 7.938 7.853 1.00 90.62 209 ASP A N 1
ATOM 1620 C CA . ASP A 1 209 ? -18.028 7.523 9.241 1.00 90.62 209 ASP A CA 1
ATOM 1621 C C . ASP A 1 209 ? -17.689 6.034 9.415 1.00 90.62 209 ASP A C 1
ATOM 1623 O O . ASP A 1 209 ? -18.074 5.187 8.605 1.00 90.62 209 ASP A O 1
ATOM 1627 N N . ALA A 1 210 ? -16.977 5.694 10.494 1.00 92.19 210 ALA A N 1
ATOM 1628 C CA . ALA A 1 210 ? -16.506 4.328 10.728 1.00 92.19 210 ALA A CA 1
ATOM 1629 C C . ALA A 1 210 ? -17.652 3.307 10.843 1.00 92.19 210 ALA A C 1
ATOM 1631 O O . ALA A 1 210 ? -17.472 2.133 10.517 1.00 92.19 210 ALA A O 1
ATOM 1632 N N . ARG A 1 211 ? -18.839 3.731 11.296 1.00 94.69 211 ARG A N 1
ATOM 1633 C CA . ARG A 1 211 ? -20.015 2.864 11.372 1.00 94.69 211 ARG A CA 1
ATOM 1634 C C . ARG A 1 211 ? -20.577 2.570 9.987 1.00 94.69 211 ARG A C 1
ATOM 1636 O O . ARG A 1 211 ? -20.924 1.421 9.726 1.00 94.69 211 ARG A O 1
ATOM 1643 N N . ASP A 1 212 ? -20.655 3.574 9.121 1.00 94.62 212 ASP A N 1
ATOM 1644 C CA . ASP A 1 212 ? -21.163 3.409 7.756 1.00 94.62 212 ASP A CA 1
ATOM 1645 C C . ASP A 1 212 ? -20.216 2.525 6.931 1.00 94.62 212 ASP A C 1
ATOM 1647 O O . ASP A 1 212 ? -20.666 1.599 6.253 1.00 94.62 212 ASP A O 1
ATOM 1651 N N . LEU A 1 213 ? -18.900 2.721 7.090 1.00 96.50 213 LEU A N 1
ATOM 1652 C CA . LEU A 1 213 ? -17.883 1.823 6.534 1.00 96.50 213 LEU A CA 1
ATOM 1653 C C . LEU A 1 213 ? -18.068 0.386 7.029 1.00 96.50 213 LEU A C 1
ATOM 1655 O O . LEU A 1 213 ? -18.041 -0.547 6.229 1.00 96.50 213 LEU A O 1
ATOM 1659 N N . TYR A 1 214 ? -18.292 0.195 8.332 1.00 97.81 214 TYR A N 1
ATOM 1660 C CA . TYR A 1 214 ? -18.498 -1.138 8.893 1.00 97.81 214 TYR A CA 1
ATOM 1661 C C . TYR A 1 214 ? -19.743 -1.829 8.324 1.00 97.81 214 TYR A C 1
ATOM 1663 O O . TYR A 1 214 ? -19.688 -3.019 8.016 1.00 97.81 214 TYR A O 1
ATOM 1671 N N . GLU A 1 215 ? -20.861 -1.117 8.149 1.00 97.44 215 GLU A N 1
ATOM 1672 C CA . GLU A 1 215 ? -22.064 -1.710 7.550 1.00 97.44 215 GLU A CA 1
ATOM 1673 C C . GLU A 1 215 ? -21.846 -2.082 6.073 1.00 97.44 215 GLU A C 1
ATOM 1675 O O . GLU A 1 215 ? -22.282 -3.157 5.654 1.00 97.44 215 GLU A O 1
ATOM 1680 N N . ALA A 1 216 ? -21.112 -1.265 5.306 1.00 97.50 216 ALA A N 1
ATOM 1681 C CA . ALA A 1 216 ? -20.725 -1.602 3.934 1.00 97.50 216 ALA A CA 1
ATOM 1682 C C . ALA A 1 216 ? -19.829 -2.853 3.884 1.00 97.50 216 ALA A C 1
ATOM 1684 O O . ALA A 1 216 ? -20.108 -3.799 3.147 1.00 97.50 216 ALA A O 1
ATOM 1685 N N . VAL A 1 217 ? -18.797 -2.913 4.731 1.00 98.12 217 VAL A N 1
ATOM 1686 C CA . VAL A 1 217 ? -17.877 -4.059 4.833 1.00 98.12 217 VAL A CA 1
ATOM 1687 C C . VAL A 1 217 ? -18.612 -5.332 5.260 1.00 98.12 217 VAL A C 1
ATOM 1689 O O . VAL A 1 217 ? -18.356 -6.413 4.730 1.00 98.12 217 VAL A O 1
ATOM 1692 N N . ARG A 1 218 ? -19.566 -5.224 6.186 1.00 98.06 218 ARG A N 1
ATOM 1693 C CA . ARG A 1 218 ? -20.372 -6.351 6.670 1.00 98.06 218 ARG A CA 1
ATOM 1694 C C . ARG A 1 218 ? -21.272 -6.953 5.586 1.00 98.06 218 ARG A C 1
ATOM 1696 O O . ARG A 1 218 ? -21.600 -8.139 5.669 1.00 98.06 218 ARG A O 1
ATOM 1703 N N . ALA A 1 219 ? -21.678 -6.163 4.591 1.00 98.00 219 ALA A N 1
ATOM 1704 C CA . ALA A 1 219 ? -22.490 -6.626 3.465 1.00 98.00 219 ALA A CA 1
ATOM 1705 C C . ALA A 1 219 ? -21.696 -7.469 2.447 1.00 98.00 219 ALA A C 1
ATOM 1707 O O . ALA A 1 219 ? -22.300 -8.156 1.621 1.00 98.00 219 ALA A O 1
ATOM 1708 N N . LEU A 1 220 ? -20.360 -7.461 2.519 1.00 98.62 220 LEU A N 1
ATOM 1709 C CA . LEU A 1 220 ? -19.499 -8.208 1.608 1.00 98.62 220 LEU A CA 1
ATOM 1710 C C . LEU A 1 220 ? -19.589 -9.728 1.829 1.00 98.62 220 LEU A C 1
ATOM 1712 O O . LEU A 1 220 ? -19.723 -10.245 2.945 1.00 98.62 220 LEU A O 1
ATOM 1716 N N . SER A 1 221 ? -19.448 -10.480 0.738 1.00 98.38 221 SER A N 1
ATOM 1717 C CA . SER A 1 221 ? -19.129 -11.911 0.804 1.00 98.38 221 SER A CA 1
ATOM 1718 C C . SER A 1 221 ? -17.704 -12.138 1.327 1.00 98.38 221 SER A C 1
ATOM 1720 O O . SER A 1 221 ? -16.868 -11.238 1.271 1.00 98.38 221 SER A O 1
ATOM 1722 N N . ASP A 1 222 ? -17.383 -13.359 1.774 1.00 98.25 222 ASP A N 1
ATOM 1723 C CA . ASP A 1 222 ? -16.026 -13.684 2.256 1.00 98.25 222 ASP A CA 1
ATOM 1724 C C . ASP A 1 222 ? -14.953 -13.441 1.185 1.00 98.25 222 ASP A C 1
ATOM 1726 O O . ASP A 1 222 ? -13.846 -12.999 1.493 1.00 98.25 222 ASP A O 1
ATOM 1730 N N . HIS A 1 223 ? -15.292 -13.698 -0.083 1.00 97.81 223 HIS A N 1
ATOM 1731 C CA . HIS A 1 223 ? -14.404 -13.435 -1.208 1.00 97.81 223 HIS A CA 1
ATOM 1732 C C . HIS A 1 223 ? -14.160 -11.935 -1.390 1.00 97.81 223 HIS A C 1
ATOM 1734 O O . HIS A 1 223 ? -13.009 -11.513 -1.430 1.00 97.81 223 HIS A O 1
ATOM 1740 N N . GLN A 1 224 ? -15.223 -11.128 -1.446 1.00 98.50 224 GLN A N 1
ATOM 1741 C CA . GLN A 1 224 ? -15.106 -9.674 -1.599 1.00 98.50 224 GLN A CA 1
ATOM 1742 C C . GLN A 1 224 ? -14.365 -9.044 -0.416 1.00 98.50 224 GLN A C 1
ATOM 1744 O O . GLN A 1 224 ? -13.478 -8.225 -0.619 1.00 98.50 224 GLN A O 1
ATOM 1749 N N . LEU A 1 225 ? -14.663 -9.478 0.812 1.00 98.56 225 LEU A N 1
ATOM 1750 C CA . LEU A 1 225 ? -13.977 -9.015 2.016 1.00 98.56 225 LEU A CA 1
ATOM 1751 C C . LEU A 1 225 ? -12.469 -9.300 1.954 1.00 98.56 225 LEU A C 1
ATOM 1753 O O . LEU A 1 225 ? -11.663 -8.436 2.292 1.00 98.56 225 LEU A O 1
ATOM 1757 N N . ALA A 1 226 ? -12.077 -10.495 1.502 1.00 98.19 226 ALA A N 1
ATOM 1758 C CA . ALA A 1 226 ? -10.671 -10.837 1.311 1.00 98.19 226 ALA A CA 1
ATOM 1759 C C . ALA A 1 226 ? -10.014 -10.010 0.193 1.00 98.19 226 ALA A C 1
ATOM 1761 O O . ALA A 1 226 ? -8.872 -9.591 0.351 1.00 98.19 226 ALA A O 1
ATOM 1762 N N . GLN A 1 227 ? -10.718 -9.753 -0.912 1.00 98.19 227 GLN A N 1
ATOM 1763 C CA . GLN A 1 227 ? -10.199 -8.936 -2.014 1.00 98.19 227 GLN A CA 1
ATOM 1764 C C . GLN A 1 227 ? -9.994 -7.474 -1.606 1.00 98.19 227 GLN A C 1
ATOM 1766 O O . GLN A 1 227 ? -8.950 -6.909 -1.914 1.00 98.19 227 GLN A O 1
ATOM 1771 N N . VAL A 1 228 ? -10.925 -6.884 -0.849 1.00 98.25 228 VAL A N 1
ATOM 1772 C CA . VAL A 1 228 ? -10.758 -5.528 -0.302 1.00 98.25 228 VAL A CA 1
ATOM 1773 C C . VAL A 1 228 ? -9.555 -5.475 0.649 1.00 98.25 228 VAL A C 1
ATOM 1775 O O . VAL A 1 228 ? -8.728 -4.576 0.538 1.00 98.25 228 VAL A O 1
ATOM 1778 N N . ASP A 1 229 ? -9.399 -6.458 1.541 1.00 98.06 229 ASP A N 1
ATOM 1779 C CA . ASP A 1 229 ? -8.248 -6.554 2.457 1.00 98.06 229 ASP A CA 1
ATOM 1780 C C . ASP A 1 229 ? -6.903 -6.630 1.704 1.00 98.06 229 ASP A C 1
ATOM 1782 O O . ASP A 1 229 ? -5.940 -5.932 2.045 1.00 98.06 229 ASP A O 1
ATOM 1786 N N . ILE A 1 230 ? -6.852 -7.443 0.641 1.00 97.94 230 ILE A N 1
ATOM 1787 C CA . ILE A 1 230 ? -5.687 -7.574 -0.243 1.00 97.94 230 ILE A CA 1
ATOM 1788 C C . ILE A 1 230 ? -5.407 -6.252 -0.954 1.00 97.94 230 ILE A C 1
ATOM 1790 O O . ILE A 1 230 ? -4.267 -5.795 -0.930 1.00 97.94 230 ILE A O 1
ATOM 1794 N N . LEU A 1 231 ? -6.428 -5.626 -1.546 1.00 97.75 231 LEU A N 1
ATOM 1795 C CA . LEU A 1 231 ? -6.286 -4.370 -2.276 1.00 97.75 231 LEU A CA 1
ATOM 1796 C C . LEU A 1 231 ? -5.715 -3.276 -1.372 1.00 97.75 231 LEU A C 1
ATOM 1798 O O . LEU A 1 231 ? -4.716 -2.662 -1.729 1.00 97.75 231 LEU A O 1
ATOM 1802 N N . LEU A 1 232 ? -6.307 -3.055 -0.196 1.00 96.94 232 LEU A N 1
ATOM 1803 C CA . LEU A 1 232 ? -5.836 -2.027 0.738 1.00 96.94 232 LEU A CA 1
ATOM 1804 C C . LEU A 1 232 ? -4.380 -2.276 1.143 1.00 96.94 232 LEU A C 1
ATOM 1806 O O . LEU A 1 232 ? -3.579 -1.349 1.185 1.00 96.94 232 LEU A O 1
ATOM 1810 N N . SER A 1 233 ? -4.016 -3.539 1.379 1.00 96.25 233 SER A N 1
ATOM 1811 C CA . SER A 1 233 ? -2.639 -3.901 1.725 1.00 96.25 233 SER A CA 1
ATOM 1812 C C . SER A 1 233 ? -1.674 -3.667 0.554 1.00 96.25 233 SER A C 1
ATOM 1814 O O . SER A 1 233 ? -0.585 -3.145 0.766 1.00 96.25 233 SER A O 1
ATOM 1816 N N . ALA A 1 234 ? -2.074 -3.999 -0.677 1.00 96.25 234 ALA A N 1
ATOM 1817 C CA . ALA A 1 234 ? -1.268 -3.783 -1.877 1.00 96.25 234 ALA A CA 1
ATOM 1818 C C . ALA A 1 234 ? -1.098 -2.294 -2.209 1.00 96.25 234 ALA A C 1
ATOM 1820 O O . ALA A 1 234 ? -0.019 -1.881 -2.618 1.00 96.25 234 ALA A O 1
ATOM 1821 N N . LEU A 1 235 ? -2.142 -1.484 -2.015 1.00 95.94 235 LEU A N 1
ATOM 1822 C CA . LEU A 1 235 ? -2.102 -0.053 -2.303 1.00 95.94 235 LEU A CA 1
ATOM 1823 C C . LEU A 1 235 ? -1.321 0.743 -1.259 1.00 95.94 235 LEU A C 1
ATOM 1825 O O . LEU A 1 235 ? -0.772 1.781 -1.605 1.00 95.94 235 LEU A O 1
ATOM 1829 N N . SER A 1 236 ? -1.271 0.296 -0.002 1.00 94.69 236 SER A N 1
ATOM 1830 C CA . SER A 1 236 ? -0.499 0.967 1.053 1.00 94.69 236 SER A CA 1
ATOM 1831 C C . SER A 1 236 ? 0.956 0.489 1.147 1.00 94.69 236 SER A C 1
ATOM 1833 O O . SER A 1 236 ? 1.763 1.141 1.807 1.00 94.69 236 SER A O 1
ATOM 1835 N N . PHE A 1 237 ? 1.313 -0.631 0.513 1.00 95.81 237 PHE A N 1
ATOM 1836 C CA . PHE A 1 237 ? 2.668 -1.182 0.543 1.00 95.81 237 PHE A CA 1
ATOM 1837 C C . PHE A 1 237 ? 3.514 -0.693 -0.640 1.00 95.81 237 PHE A C 1
ATOM 1839 O O . PHE A 1 237 ? 3.116 -0.810 -1.796 1.00 95.81 237 PHE A O 1
ATOM 1846 N N . GLY A 1 238 ? 4.718 -0.195 -0.359 1.00 94.81 238 GLY A N 1
ATOM 1847 C CA . GLY A 1 238 ? 5.646 0.298 -1.374 1.00 94.81 238 GLY A CA 1
ATOM 1848 C C . GLY A 1 238 ? 7.036 0.592 -0.810 1.00 94.81 238 GLY A C 1
ATOM 1849 O O . GLY A 1 238 ? 7.344 0.238 0.332 1.00 94.81 238 GLY A O 1
ATOM 1850 N N . GLN A 1 239 ? 7.891 1.206 -1.628 1.00 94.19 239 GLN A N 1
ATOM 1851 C CA . GLN A 1 239 ? 9.209 1.670 -1.191 1.00 94.19 239 GLN A CA 1
ATOM 1852 C C . GLN A 1 239 ? 9.073 2.828 -0.206 1.00 94.19 239 GLN A C 1
ATOM 1854 O O . GLN A 1 239 ? 8.409 3.813 -0.494 1.00 94.19 239 GLN A O 1
ATOM 1859 N N . VAL A 1 240 ? 9.778 2.751 0.923 1.00 89.94 240 VAL A N 1
ATOM 1860 C CA . VAL A 1 240 ? 9.718 3.788 1.970 1.00 89.94 240 VAL A CA 1
ATOM 1861 C C . VAL A 1 240 ? 10.198 5.155 1.467 1.00 89.94 240 VAL A C 1
ATOM 1863 O O . VAL A 1 240 ? 9.713 6.183 1.929 1.00 89.94 240 VAL A O 1
ATOM 1866 N N . PHE A 1 241 ? 11.158 5.168 0.540 1.00 90.44 241 PHE A N 1
ATOM 1867 C CA . PHE A 1 241 ? 11.725 6.383 -0.034 1.00 90.44 241 PHE A CA 1
ATOM 1868 C C . PHE A 1 241 ? 11.670 6.293 -1.557 1.00 90.44 241 PHE A C 1
ATOM 1870 O O . PHE A 1 241 ? 12.309 5.415 -2.130 1.00 90.44 241 PHE A O 1
ATOM 1877 N N . CYS A 1 242 ? 10.946 7.207 -2.207 1.00 92.50 242 CYS A N 1
ATOM 1878 C CA . CYS A 1 242 ? 10.889 7.291 -3.672 1.00 92.50 242 CYS A CA 1
ATOM 1879 C C . CYS A 1 242 ? 11.851 8.340 -4.268 1.00 92.50 242 CYS A C 1
ATOM 1881 O O . CYS A 1 242 ? 11.886 8.530 -5.483 1.00 92.50 242 CYS A O 1
ATOM 1883 N N . ASP A 1 243 ? 12.627 9.040 -3.436 1.00 92.25 243 ASP A N 1
ATOM 1884 C CA . ASP A 1 243 ? 13.582 10.082 -3.841 1.00 92.25 243 ASP A CA 1
ATOM 1885 C C . ASP A 1 243 ? 15.036 9.583 -3.955 1.00 92.25 243 ASP A C 1
ATOM 1887 O O . ASP A 1 243 ? 15.924 10.335 -4.366 1.00 92.25 243 ASP A O 1
ATOM 1891 N N . ARG A 1 244 ? 15.283 8.306 -3.640 1.00 91.62 244 ARG A N 1
ATOM 1892 C CA . ARG A 1 244 ? 16.590 7.636 -3.720 1.00 91.62 244 ARG A CA 1
ATOM 1893 C C . ARG A 1 244 ? 16.442 6.162 -4.099 1.00 91.62 244 ARG A C 1
ATOM 1895 O O . ARG A 1 244 ? 15.374 5.585 -3.936 1.00 91.62 244 ARG A O 1
ATOM 1902 N N . LEU A 1 245 ? 17.522 5.554 -4.594 1.00 93.50 245 LEU A N 1
ATOM 1903 C CA . LEU A 1 245 ? 17.535 4.124 -4.914 1.00 93.50 245 LEU A CA 1
ATOM 1904 C C . LEU A 1 245 ? 17.532 3.280 -3.636 1.00 93.50 245 LEU A C 1
ATOM 1906 O O . LEU A 1 245 ? 18.318 3.525 -2.721 1.00 93.50 245 LEU A O 1
ATOM 1910 N N . ASP A 1 246 ? 16.677 2.261 -3.606 1.00 94.12 246 ASP A N 1
ATOM 1911 C CA . ASP A 1 246 ? 16.650 1.261 -2.541 1.00 94.12 246 ASP A CA 1
ATOM 1912 C C . ASP A 1 246 ? 17.636 0.127 -2.854 1.00 94.12 246 ASP A C 1
ATOM 1914 O O . ASP A 1 246 ? 17.284 -0.898 -3.447 1.00 94.12 246 ASP A O 1
ATOM 1918 N N . THR A 1 247 ? 18.899 0.354 -2.490 1.00 94.06 247 THR A N 1
ATOM 1919 C CA . THR A 1 247 ? 20.017 -0.575 -2.719 1.00 94.06 247 THR A CA 1
ATOM 1920 C C . THR A 1 247 ? 20.175 -1.628 -1.620 1.00 94.06 247 THR A C 1
ATOM 1922 O O . THR A 1 247 ? 21.001 -2.533 -1.739 1.00 94.06 247 THR A O 1
ATOM 1925 N N . GLN A 1 248 ? 19.389 -1.532 -0.545 1.00 91.56 248 GLN A N 1
ATOM 1926 C CA . GLN A 1 248 ? 19.525 -2.366 0.647 1.00 91.56 248 GLN A CA 1
ATOM 1927 C C . GLN A 1 248 ? 18.557 -3.555 0.629 1.00 91.56 248 GLN A C 1
ATOM 1929 O O . GLN A 1 248 ? 17.617 -3.624 -0.163 1.00 91.56 248 GLN A O 1
ATOM 1934 N N . ASP A 1 249 ? 18.743 -4.498 1.553 1.00 92.44 249 ASP A N 1
ATOM 1935 C CA . ASP A 1 249 ? 17.806 -5.607 1.768 1.00 92.44 249 ASP A CA 1
ATOM 1936 C C . ASP A 1 249 ? 16.554 -5.168 2.556 1.00 92.44 249 ASP A C 1
ATOM 1938 O O . ASP A 1 249 ? 16.272 -5.641 3.660 1.00 92.44 249 ASP A O 1
ATOM 1942 N N . SER A 1 250 ? 15.818 -4.210 1.993 1.00 95.06 250 SER A N 1
ATOM 1943 C CA . SER A 1 250 ? 14.600 -3.647 2.569 1.00 95.06 250 SER A CA 1
ATOM 1944 C C . SER A 1 250 ? 13.440 -4.652 2.579 1.00 95.06 250 SER A C 1
ATOM 1946 O O . SER A 1 250 ? 13.421 -5.638 1.836 1.00 95.06 250 SER A O 1
ATOM 1948 N N . LEU A 1 251 ? 12.408 -4.375 3.387 1.00 96.50 251 LEU A N 1
ATOM 1949 C CA . LEU A 1 251 ? 11.171 -5.167 3.373 1.00 96.50 251 LEU A CA 1
ATOM 1950 C C . LEU A 1 251 ? 10.543 -5.212 1.971 1.00 96.50 251 LEU A C 1
ATOM 1952 O O . LEU A 1 251 ? 10.069 -6.264 1.550 1.00 96.50 251 LEU A O 1
ATOM 1956 N N . PHE A 1 252 ? 10.574 -4.097 1.238 1.00 97.00 252 PHE A N 1
ATOM 1957 C CA . PHE A 1 252 ? 10.063 -4.027 -0.127 1.00 97.00 252 PHE A CA 1
ATOM 1958 C C . PHE A 1 252 ? 10.843 -4.954 -1.067 1.00 97.00 252 PHE A C 1
ATOM 1960 O O . PHE A 1 252 ? 10.235 -5.775 -1.751 1.00 97.00 252 PHE A O 1
ATOM 1967 N N . ASN A 1 253 ? 12.179 -4.909 -1.031 1.00 96.50 253 ASN A N 1
ATOM 1968 C CA . ASN A 1 253 ? 13.028 -5.774 -1.851 1.00 96.50 253 ASN A CA 1
ATOM 1969 C C . ASN A 1 253 ? 12.882 -7.261 -1.484 1.00 96.50 253 ASN A C 1
ATOM 1971 O O . ASN A 1 253 ? 12.914 -8.117 -2.367 1.00 96.50 253 ASN A O 1
ATOM 1975 N N . ARG A 1 254 ? 12.671 -7.599 -0.205 1.00 97.31 254 ARG A N 1
ATOM 1976 C CA . ARG A 1 254 ? 12.352 -8.976 0.218 1.00 97.31 254 ARG A CA 1
ATOM 1977 C C . ARG A 1 254 ? 11.023 -9.455 -0.354 1.00 97.31 254 ARG A C 1
ATOM 1979 O O . ARG A 1 254 ? 10.985 -10.508 -0.981 1.00 97.31 254 ARG A O 1
ATOM 1986 N N . VAL A 1 255 ? 9.964 -8.657 -0.211 1.00 97.62 255 VAL A N 1
ATOM 1987 C CA . VAL A 1 255 ? 8.640 -8.995 -0.752 1.00 97.62 255 VAL A CA 1
ATOM 1988 C C . VAL A 1 255 ? 8.680 -9.102 -2.278 1.00 97.62 255 VAL A C 1
ATOM 1990 O O . VAL A 1 255 ? 8.112 -10.036 -2.834 1.00 97.62 255 VAL A O 1
ATOM 1993 N N . ALA A 1 256 ? 9.396 -8.210 -2.968 1.00 96.81 256 ALA A N 1
ATOM 1994 C CA . ALA A 1 256 ? 9.578 -8.284 -4.416 1.00 96.81 256 ALA A CA 1
ATOM 1995 C C . ALA A 1 256 ? 10.260 -9.596 -4.847 1.00 96.81 256 ALA A C 1
ATOM 1997 O O . ALA A 1 256 ? 9.828 -10.221 -5.817 1.00 96.81 256 ALA A O 1
ATOM 1998 N N . ARG A 1 257 ? 11.274 -10.059 -4.101 1.00 96.50 257 ARG A N 1
ATOM 1999 C CA . ARG A 1 257 ? 11.928 -11.357 -4.341 1.00 96.50 257 ARG A CA 1
ATOM 2000 C C . ARG A 1 257 ? 10.994 -12.536 -4.073 1.00 96.50 257 ARG A C 1
ATOM 2002 O O . ARG A 1 257 ? 10.937 -13.443 -4.898 1.00 96.50 257 ARG A O 1
ATOM 2009 N N . ASP A 1 258 ? 10.230 -12.504 -2.984 1.00 97.69 258 ASP A N 1
ATOM 2010 C CA . ASP A 1 258 ? 9.269 -13.561 -2.642 1.00 97.69 258 ASP A CA 1
ATOM 2011 C C . ASP A 1 258 ? 8.124 -13.660 -3.667 1.00 97.69 258 ASP A C 1
ATOM 2013 O O . ASP A 1 258 ? 7.636 -14.752 -3.960 1.00 97.69 258 ASP A O 1
ATOM 2017 N N . LEU A 1 259 ? 7.729 -12.529 -4.262 1.00 96.81 259 LEU A N 1
ATOM 2018 C CA . LEU A 1 259 ? 6.768 -12.460 -5.368 1.00 96.81 259 LEU A CA 1
ATOM 2019 C C . LEU A 1 259 ? 7.386 -12.800 -6.734 1.00 96.81 259 LEU A C 1
ATOM 2021 O O . LEU A 1 259 ? 6.657 -12.878 -7.723 1.00 96.81 259 LEU A O 1
ATOM 2025 N N . ASN A 1 260 ? 8.707 -13.001 -6.799 1.00 96.06 260 ASN A N 1
ATOM 2026 C CA . ASN A 1 260 ? 9.470 -13.176 -8.034 1.00 96.06 260 ASN A CA 1
ATOM 2027 C C . ASN A 1 260 ? 9.183 -12.053 -9.053 1.00 96.06 260 ASN A C 1
ATOM 2029 O O . ASN A 1 260 ? 8.947 -12.306 -10.238 1.00 96.06 260 ASN A O 1
ATOM 2033 N N . ALA A 1 261 ? 9.149 -10.808 -8.567 1.00 95.56 261 ALA A N 1
ATOM 2034 C CA . ALA A 1 261 ? 8.873 -9.631 -9.374 1.00 95.56 261 ALA A CA 1
ATOM 2035 C C . ALA A 1 261 ? 10.003 -9.382 -10.385 1.00 95.56 261 ALA A C 1
ATOM 2037 O O . ALA A 1 261 ? 11.173 -9.276 -10.018 1.00 95.56 261 ALA A O 1
ATOM 2038 N N . ASP A 1 262 ? 9.638 -9.237 -11.660 1.00 94.69 262 ASP A N 1
ATOM 2039 C CA . ASP A 1 262 ? 10.557 -8.855 -12.735 1.00 94.69 262 ASP A CA 1
ATOM 2040 C C . ASP A 1 262 ? 10.021 -7.614 -13.443 1.00 94.69 262 ASP A C 1
ATOM 2042 O O . ASP A 1 262 ? 8.994 -7.662 -14.126 1.00 94.69 262 ASP A O 1
ATOM 2046 N N . MET A 1 263 ? 10.735 -6.496 -13.295 1.00 94.19 263 MET A N 1
ATOM 2047 C CA . MET A 1 263 ? 10.333 -5.214 -13.868 1.00 94.19 263 MET A CA 1
ATOM 2048 C C . MET A 1 263 ? 10.216 -5.240 -15.392 1.00 94.19 263 MET A C 1
ATOM 2050 O O . MET A 1 263 ? 9.479 -4.424 -15.933 1.00 94.19 263 MET A O 1
ATOM 2054 N N . ARG A 1 264 ? 10.815 -6.208 -16.096 1.00 92.12 264 ARG A N 1
ATOM 2055 C CA . ARG A 1 264 ? 10.613 -6.384 -17.548 1.00 92.12 264 ARG A CA 1
ATOM 2056 C C . ARG A 1 264 ? 9.158 -6.682 -17.924 1.00 92.12 264 ARG A C 1
ATOM 2058 O O . ARG A 1 264 ? 8.739 -6.380 -19.038 1.00 92.12 264 ARG A O 1
ATOM 2065 N N . ASN A 1 265 ? 8.379 -7.244 -16.997 1.00 90.81 265 ASN A N 1
ATOM 2066 C CA . ASN A 1 265 ? 6.955 -7.530 -17.192 1.00 90.81 265 ASN A CA 1
ATOM 2067 C C . ASN A 1 265 ? 6.046 -6.352 -16.807 1.00 90.81 265 ASN A C 1
ATOM 2069 O O . ASN A 1 265 ? 4.865 -6.352 -17.152 1.00 90.81 265 ASN A O 1
ATOM 2073 N N . HIS A 1 266 ? 6.577 -5.364 -16.082 1.00 90.56 266 HIS A N 1
ATOM 2074 C CA . HIS A 1 266 ? 5.795 -4.283 -15.472 1.00 90.56 266 HIS A CA 1
ATOM 2075 C C . HIS A 1 266 ? 6.193 -2.889 -15.961 1.00 90.56 266 HIS A C 1
ATOM 2077 O O . HIS A 1 266 ? 5.437 -1.937 -15.776 1.00 90.56 266 HIS A O 1
ATOM 2083 N N . TRP A 1 267 ? 7.359 -2.757 -16.587 1.00 91.88 267 TRP A N 1
ATOM 2084 C CA . TRP A 1 267 ? 7.930 -1.490 -17.002 1.00 91.88 267 TRP A CA 1
ATOM 2085 C C . TRP A 1 267 ? 8.645 -1.614 -18.343 1.00 91.88 267 TRP A C 1
ATOM 2087 O O . TRP A 1 267 ? 9.273 -2.623 -18.661 1.00 91.88 267 TRP A O 1
ATOM 2097 N N . LYS A 1 268 ? 8.583 -0.531 -19.114 1.00 91.25 268 LYS A N 1
ATOM 2098 C CA . LYS A 1 268 ? 9.411 -0.317 -20.295 1.00 91.25 268 LYS A CA 1
ATOM 2099 C C . LYS A 1 268 ? 9.897 1.132 -20.313 1.00 91.25 268 LYS A C 1
ATOM 2101 O O . LYS A 1 268 ? 9.193 2.005 -19.804 1.00 91.25 268 LYS A O 1
ATOM 2106 N N . PRO A 1 269 ? 11.050 1.411 -20.934 1.00 93.12 269 PRO A N 1
ATOM 2107 C CA . PRO A 1 269 ? 11.517 2.779 -21.096 1.00 93.12 269 PRO A CA 1
ATOM 2108 C C . PRO A 1 269 ? 10.554 3.603 -21.949 1.00 93.12 269 PRO A C 1
ATOM 2110 O O . PRO A 1 269 ? 10.203 3.208 -23.064 1.00 93.12 269 PRO A O 1
ATOM 2113 N N . ASP A 1 270 ? 10.188 4.770 -21.441 1.00 92.56 270 ASP A N 1
ATOM 2114 C CA . ASP A 1 270 ? 9.312 5.727 -22.098 1.00 92.56 270 ASP A CA 1
ATOM 2115 C C . ASP A 1 270 ? 10.063 7.025 -22.433 1.00 92.56 270 ASP A C 1
ATOM 2117 O O . ASP A 1 270 ? 11.287 7.161 -22.272 1.00 92.56 270 ASP A O 1
ATOM 2121 N N . ARG A 1 271 ? 9.325 8.008 -22.955 1.00 94.19 271 ARG A N 1
ATOM 2122 C CA . ARG A 1 271 ? 9.916 9.292 -23.334 1.00 94.19 271 ARG A CA 1
ATOM 2123 C C . ARG A 1 271 ? 10.456 10.027 -22.111 1.00 94.19 271 ARG A C 1
ATOM 2125 O O . ARG A 1 271 ? 11.573 10.546 -22.183 1.00 94.19 271 ARG A O 1
ATOM 2132 N N . ALA A 1 272 ? 9.699 10.055 -21.015 1.00 92.94 272 ALA A N 1
ATOM 2133 C CA . ALA A 1 272 ? 10.078 10.779 -19.808 1.00 92.94 272 ALA A CA 1
ATOM 2134 C C . ALA A 1 272 ? 11.377 10.224 -19.206 1.00 92.94 272 ALA A C 1
ATOM 2136 O O . ALA A 1 272 ? 12.261 10.996 -18.817 1.00 92.94 272 ALA A O 1
ATOM 2137 N N . PHE A 1 273 ? 11.547 8.898 -19.201 1.00 94.12 273 PHE A N 1
ATOM 2138 C CA . PHE A 1 273 ? 12.778 8.239 -18.783 1.00 94.12 273 PHE A CA 1
ATOM 2139 C C . PHE A 1 273 ? 13.975 8.681 -19.630 1.00 94.12 273 PHE A C 1
ATOM 2141 O O . PHE A 1 273 ? 14.981 9.139 -19.084 1.00 94.12 273 PHE A O 1
ATOM 2148 N N . PHE A 1 274 ? 13.883 8.591 -20.961 1.00 96.00 274 PHE A N 1
ATOM 2149 C CA . PHE A 1 274 ? 15.011 8.936 -21.832 1.00 96.00 274 PHE A CA 1
ATOM 2150 C C . PHE A 1 274 ? 15.356 10.428 -21.809 1.00 96.00 274 PHE A C 1
ATOM 2152 O O . PHE A 1 274 ? 16.530 10.799 -21.885 1.00 96.00 274 PHE A O 1
ATOM 2159 N N . GLU A 1 275 ? 14.366 11.307 -21.670 1.00 96.19 275 GLU A N 1
ATOM 2160 C CA . GLU A 1 275 ? 14.600 12.749 -21.587 1.00 96.19 275 GLU A CA 1
ATOM 2161 C C . GLU A 1 275 ? 15.344 13.154 -20.308 1.00 96.19 275 GLU A C 1
ATOM 2163 O O . GLU A 1 275 ? 16.115 14.119 -20.337 1.00 96.19 275 GLU A O 1
ATOM 2168 N N . LYS A 1 276 ? 15.227 12.377 -19.224 1.00 95.06 276 LYS A N 1
ATOM 2169 C CA . LYS A 1 276 ? 15.986 12.573 -17.977 1.00 95.06 276 LYS A CA 1
ATOM 2170 C C . LYS A 1 276 ? 17.438 12.072 -18.048 1.00 95.06 276 LYS A C 1
ATOM 2172 O O . LYS A 1 276 ? 18.225 12.391 -17.161 1.00 95.06 276 LYS A O 1
ATOM 2177 N N . ARG A 1 277 ? 17.836 11.342 -19.098 1.00 95.19 277 ARG A N 1
ATOM 2178 C CA . ARG A 1 277 ? 19.209 10.821 -19.268 1.00 95.19 277 ARG A CA 1
ATOM 2179 C C . ARG A 1 277 ? 20.134 11.789 -20.006 1.00 95.19 277 ARG A C 1
ATOM 2181 O O . ARG A 1 277 ? 19.699 12.644 -20.787 1.00 95.19 277 ARG A O 1
ATOM 2188 N N . THR A 1 278 ? 21.439 11.672 -19.768 1.00 96.25 278 THR A N 1
ATOM 2189 C CA . THR A 1 278 ? 22.455 12.400 -20.544 1.00 96.25 278 THR A CA 1
ATOM 2190 C C . THR A 1 278 ? 22.611 11.783 -21.937 1.00 96.25 278 THR A C 1
ATOM 2192 O O . THR A 1 278 ? 22.208 10.649 -22.184 1.00 96.25 278 THR A O 1
ATOM 2195 N N . ARG A 1 279 ? 23.201 12.523 -22.885 1.00 96.69 279 ARG A N 1
ATOM 2196 C CA . ARG A 1 279 ? 23.462 11.994 -24.237 1.00 96.69 279 ARG A CA 1
ATOM 2197 C C . ARG A 1 279 ? 24.359 10.752 -24.205 1.00 96.69 279 ARG A C 1
ATOM 2199 O O . ARG A 1 279 ? 24.130 9.843 -24.990 1.00 96.69 279 ARG A O 1
ATOM 2206 N N . GLU A 1 280 ? 25.364 10.743 -23.335 1.00 95.50 280 GLU A N 1
ATOM 2207 C CA . GLU A 1 280 ? 26.297 9.621 -23.176 1.00 95.50 280 GLU A CA 1
ATOM 2208 C C . GLU A 1 280 ? 25.563 8.381 -22.664 1.00 95.50 280 GLU A C 1
ATOM 2210 O O . GLU A 1 280 ? 25.589 7.358 -23.336 1.00 95.50 280 GLU A O 1
ATOM 2215 N N . GLN A 1 281 ? 24.757 8.525 -21.606 1.00 95.31 281 GLN A N 1
ATOM 2216 C CA . GLN A 1 281 ? 23.909 7.441 -21.096 1.00 95.31 281 GLN A CA 1
ATOM 2217 C C . GLN A 1 281 ? 22.970 6.876 -22.171 1.00 95.31 281 GLN A C 1
ATOM 2219 O O . GLN A 1 281 ? 22.773 5.671 -22.245 1.00 95.31 281 GLN A O 1
ATOM 2224 N N . LEU A 1 282 ? 22.393 7.719 -23.036 1.00 97.12 282 LEU A N 1
ATOM 2225 C CA . LEU A 1 282 ? 21.546 7.241 -24.137 1.00 97.12 282 LEU A CA 1
ATOM 2226 C C . LEU A 1 282 ? 22.327 6.434 -25.186 1.00 97.12 282 LEU A C 1
ATOM 2228 O O . LEU A 1 282 ? 21.761 5.527 -25.791 1.00 97.12 282 LEU A O 1
ATOM 2232 N N . LEU A 1 283 ? 23.601 6.758 -25.427 1.00 96.88 283 LEU A N 1
ATOM 2233 C CA . LEU A 1 283 ? 24.457 5.977 -26.324 1.00 96.88 283 LEU A CA 1
ATOM 2234 C C . LEU A 1 283 ? 24.829 4.626 -25.707 1.00 96.88 283 LEU A C 1
ATOM 2236 O O . LEU A 1 283 ? 24.836 3.632 -26.431 1.00 96.88 283 LEU A O 1
ATOM 2240 N N . ASP A 1 284 ? 25.081 4.587 -24.399 1.00 95.62 284 ASP A N 1
ATOM 2241 C CA . ASP A 1 284 ? 25.361 3.348 -23.666 1.00 95.62 284 ASP A CA 1
ATOM 2242 C C . ASP A 1 284 ? 24.130 2.434 -23.663 1.00 95.62 284 ASP A C 1
ATOM 2244 O O . ASP A 1 284 ? 24.212 1.284 -24.094 1.00 95.62 284 ASP A O 1
ATOM 2248 N N . ILE A 1 285 ? 22.949 2.985 -23.356 1.00 96.19 285 ILE A N 1
ATOM 2249 C CA . ILE A 1 285 ? 21.674 2.262 -23.473 1.00 96.19 285 ILE A CA 1
ATOM 2250 C C . ILE A 1 285 ? 21.488 1.727 -24.896 1.00 96.19 285 ILE A C 1
ATOM 2252 O O . ILE A 1 285 ? 21.087 0.580 -25.075 1.00 96.19 285 ILE A O 1
ATOM 2256 N N . ALA A 1 286 ? 21.788 2.528 -25.926 1.00 96.56 286 ALA A N 1
ATOM 2257 C CA . ALA A 1 286 ? 21.648 2.093 -27.312 1.00 96.56 286 ALA A CA 1
ATOM 2258 C C . ALA A 1 286 ? 22.560 0.906 -27.666 1.00 96.56 286 ALA A C 1
ATOM 2260 O O . ALA A 1 286 ? 22.182 0.092 -28.512 1.00 96.56 286 ALA A O 1
ATOM 2261 N N . LEU A 1 287 ? 23.741 0.804 -27.053 1.00 95.44 287 LEU A N 1
ATOM 2262 C CA . LEU A 1 287 ? 24.629 -0.350 -27.202 1.00 95.44 287 LEU A CA 1
ATOM 2263 C C . LEU A 1 287 ? 24.049 -1.581 -26.502 1.00 95.44 287 LEU A C 1
ATOM 2265 O O . LEU A 1 287 ? 23.935 -2.638 -27.120 1.00 95.44 287 LEU A O 1
ATOM 2269 N N . GLU A 1 288 ? 23.640 -1.433 -25.245 1.00 94.69 288 GLU A N 1
ATOM 2270 C CA . GLU A 1 288 ? 23.145 -2.535 -24.416 1.00 94.69 288 GLU A CA 1
ATOM 2271 C C . GLU A 1 288 ? 21.832 -3.129 -24.942 1.00 94.69 288 GLU A C 1
ATOM 2273 O O . GLU A 1 288 ? 21.682 -4.348 -25.016 1.00 94.69 288 GLU A O 1
ATOM 2278 N N . CYS A 1 289 ? 20.891 -2.285 -25.374 1.00 94.81 289 CYS A N 1
ATOM 2279 C CA . CYS A 1 289 ? 19.577 -2.724 -25.847 1.00 94.81 289 CYS A CA 1
ATOM 2280 C C . CYS A 1 289 ? 19.573 -3.194 -27.316 1.00 94.81 289 CYS A C 1
ATOM 2282 O O . CYS A 1 289 ? 18.512 -3.464 -27.882 1.00 94.81 289 CYS A O 1
ATOM 2284 N N . GLY A 1 290 ? 20.739 -3.262 -27.971 1.00 94.31 290 GLY A N 1
ATOM 2285 C CA . GLY A 1 290 ? 20.872 -3.700 -29.365 1.00 94.31 290 GLY A CA 1
ATOM 2286 C C . GLY A 1 290 ? 20.426 -2.673 -30.415 1.00 94.31 290 GLY A C 1
ATOM 2287 O O . GLY A 1 290 ? 20.400 -2.981 -31.605 1.00 94.31 290 GLY A O 1
ATOM 2288 N N . CYS A 1 291 ? 20.100 -1.435 -30.030 1.00 94.12 291 CYS A N 1
ATOM 2289 C CA . CYS A 1 291 ? 19.759 -0.372 -30.984 1.00 94.12 291 CYS A CA 1
ATOM 2290 C C . CYS A 1 291 ? 20.958 -0.022 -31.889 1.00 94.12 291 CYS A C 1
ATOM 2292 O O . CYS A 1 291 ? 20.803 0.238 -33.085 1.00 94.12 291 CYS A O 1
ATOM 2294 N N . ALA A 1 292 ? 22.172 -0.036 -31.338 1.00 93.44 292 ALA A N 1
ATOM 2295 C CA . ALA A 1 292 ? 23.401 0.212 -32.081 1.00 93.44 292 ALA A CA 1
ATOM 2296 C C . ALA A 1 292 ? 23.695 -0.871 -33.131 1.00 93.44 292 ALA A C 1
ATOM 2298 O O . ALA A 1 292 ? 24.319 -0.556 -34.146 1.00 93.44 292 ALA A O 1
ATOM 2299 N N . ASP A 1 293 ? 23.202 -2.096 -32.930 1.00 92.19 293 ASP A N 1
ATOM 2300 C CA . ASP A 1 293 ? 23.348 -3.200 -33.886 1.00 92.19 293 ASP A CA 1
ATOM 2301 C C . ASP A 1 293 ? 22.525 -2.940 -35.161 1.00 92.19 293 ASP A C 1
ATOM 2303 O O . ASP A 1 293 ? 22.928 -3.332 -36.255 1.00 92.19 293 ASP A O 1
ATOM 2307 N N . LEU A 1 294 ? 21.394 -2.231 -35.039 1.00 90.12 294 LEU A N 1
ATOM 2308 C CA . LEU A 1 294 ? 20.503 -1.907 -36.159 1.00 90.12 294 LEU A CA 1
ATOM 2309 C C . LEU A 1 294 ? 20.905 -0.630 -36.901 1.00 90.12 294 LEU A C 1
ATOM 2311 O O . LEU A 1 294 ? 20.881 -0.588 -38.129 1.00 90.12 294 LEU A O 1
ATOM 2315 N N . TYR A 1 295 ? 21.243 0.428 -36.162 1.00 89.19 295 TYR A N 1
ATOM 2316 C CA . TYR A 1 295 ? 21.486 1.757 -36.738 1.00 89.19 295 TYR A CA 1
ATOM 2317 C C . TYR A 1 295 ? 22.974 2.087 -36.912 1.00 89.19 295 TYR A C 1
ATOM 2319 O O . TYR A 1 295 ? 23.316 3.047 -37.603 1.00 89.19 295 TYR A O 1
ATOM 2327 N N . GLY A 1 296 ? 23.863 1.297 -36.309 1.00 91.19 296 GLY A N 1
ATOM 2328 C CA . GLY A 1 296 ? 25.303 1.521 -36.299 1.00 91.19 296 GLY A CA 1
ATOM 2329 C C . GLY A 1 296 ? 25.727 2.594 -35.294 1.00 91.19 296 GLY A C 1
ATOM 2330 O O . GLY A 1 296 ? 25.320 3.756 -35.367 1.00 91.19 296 GLY A O 1
ATOM 2331 N N . ILE A 1 297 ? 26.639 2.240 -34.384 1.00 91.62 297 ILE A N 1
ATOM 2332 C CA . ILE A 1 297 ? 27.108 3.154 -33.328 1.00 91.62 297 ILE A CA 1
ATOM 2333 C C . ILE A 1 297 ? 27.733 4.451 -33.871 1.00 91.62 297 ILE A C 1
ATOM 2335 O O . ILE A 1 297 ? 27.580 5.516 -33.275 1.00 91.62 297 ILE A O 1
ATOM 2339 N N . GLY A 1 298 ? 28.406 4.389 -35.026 1.00 91.19 298 GLY A N 1
ATOM 2340 C CA . GLY A 1 298 ? 29.005 5.562 -35.666 1.00 91.19 298 GLY A CA 1
ATOM 2341 C C . GLY A 1 298 ? 27.966 6.606 -36.081 1.00 91.19 298 GLY A C 1
ATOM 2342 O O . GLY A 1 298 ? 28.191 7.798 -35.883 1.00 91.19 298 GLY A O 1
ATOM 2343 N N . ALA A 1 299 ? 26.809 6.164 -36.585 1.00 92.38 299 ALA A N 1
ATOM 2344 C CA . ALA A 1 299 ? 25.715 7.056 -36.953 1.00 92.38 299 ALA A CA 1
ATOM 2345 C C . ALA A 1 299 ? 25.065 7.661 -35.702 1.00 92.38 299 ALA A C 1
ATOM 2347 O O . ALA A 1 299 ? 24.936 8.883 -35.605 1.00 92.38 299 ALA A O 1
ATOM 2348 N N . LEU A 1 300 ? 24.758 6.832 -34.698 1.00 93.94 300 LEU A N 1
ATOM 2349 C CA . LEU A 1 300 ? 24.154 7.279 -33.436 1.00 93.94 300 LEU A CA 1
ATOM 2350 C C . LEU A 1 300 ? 25.014 8.323 -32.712 1.00 93.94 300 LEU A C 1
ATOM 2352 O O . LEU A 1 300 ? 24.490 9.291 -32.167 1.00 93.94 300 LEU A O 1
ATOM 2356 N N . ARG A 1 301 ? 26.346 8.211 -32.771 1.00 95.00 301 ARG A N 1
ATOM 2357 C CA . ARG A 1 301 ? 27.255 9.218 -32.196 1.00 95.00 301 ARG A CA 1
ATOM 2358 C C . ARG A 1 301 ? 27.101 10.607 -32.806 1.00 95.00 301 ARG A C 1
ATOM 2360 O O . ARG A 1 301 ? 27.461 11.573 -32.140 1.00 95.00 301 ARG A O 1
ATOM 2367 N N . THR A 1 302 ? 26.562 10.740 -34.018 1.00 95.38 302 THR A N 1
ATOM 2368 C CA . THR A 1 302 ? 26.312 12.050 -34.644 1.00 95.38 302 THR A CA 1
ATOM 2369 C C . THR A 1 302 ? 24.978 12.670 -34.211 1.00 95.38 302 THR A C 1
ATOM 2371 O O . THR A 1 302 ? 24.856 13.895 -34.205 1.00 95.38 302 THR A O 1
ATOM 2374 N N . TYR A 1 303 ? 24.021 11.855 -33.754 1.00 95.88 303 TYR A N 1
ATOM 2375 C CA . TYR A 1 303 ? 22.657 12.277 -33.422 1.00 95.88 303 TYR A CA 1
ATOM 2376 C C . TYR A 1 303 ? 22.611 13.195 -32.202 1.00 95.88 303 TYR A C 1
ATOM 2378 O O . TYR A 1 303 ? 23.268 12.960 -31.190 1.00 95.88 303 TYR A O 1
ATOM 2386 N N . LYS A 1 304 ? 21.789 14.241 -32.257 1.00 96.38 304 LYS A N 1
ATOM 2387 C CA . LYS A 1 304 ? 21.460 15.078 -31.095 1.00 96.38 304 LYS A CA 1
ATOM 2388 C C . LYS A 1 304 ? 20.629 14.280 -30.084 1.00 96.38 304 LYS A C 1
ATOM 2390 O O . LYS A 1 304 ? 19.988 13.293 -30.428 1.00 96.38 304 LYS A O 1
ATOM 2395 N N . LYS A 1 305 ? 20.567 14.754 -28.830 1.00 96.88 305 LYS A N 1
ATOM 2396 C CA . LYS A 1 305 ? 19.823 14.081 -27.743 1.00 96.88 305 LYS A CA 1
ATOM 2397 C C . LYS A 1 305 ? 18.381 13.729 -28.141 1.00 96.88 305 LYS A C 1
ATOM 2399 O O . LYS A 1 305 ? 17.979 12.589 -27.970 1.00 96.88 305 LYS A O 1
ATOM 2404 N N . GLY A 1 306 ? 17.629 14.665 -28.727 1.00 96.38 306 GLY A N 1
ATOM 2405 C CA . GLY A 1 306 ? 16.244 14.406 -29.147 1.00 96.38 306 GLY A CA 1
ATOM 2406 C C . GLY A 1 306 ? 16.107 13.337 -30.242 1.00 96.38 306 GLY A C 1
ATOM 2407 O O . GLY A 1 306 ? 15.143 12.575 -30.238 1.00 96.38 306 GLY A O 1
ATOM 2408 N N . GLU A 1 307 ? 17.087 13.233 -31.144 1.00 96.69 307 GLU A N 1
ATOM 2409 C CA . GLU A 1 307 ? 17.121 12.205 -32.194 1.00 96.69 307 GLU A CA 1
ATOM 2410 C C . GLU A 1 307 ? 17.429 10.823 -31.600 1.00 96.69 307 GLU A C 1
ATOM 2412 O O . GLU A 1 307 ? 16.809 9.835 -31.992 1.00 96.69 307 GLU A O 1
ATOM 2417 N N . LEU A 1 308 ? 18.323 10.756 -30.604 1.00 97.19 308 LEU A N 1
ATOM 2418 C CA . LEU A 1 308 ? 18.589 9.529 -29.844 1.00 97.19 308 LEU A CA 1
ATOM 2419 C C . LEU A 1 308 ? 17.348 9.060 -29.082 1.00 97.19 308 LEU A C 1
ATOM 2421 O O . LEU A 1 308 ? 16.972 7.899 -29.215 1.00 97.19 308 LEU A O 1
ATOM 2425 N N . VAL A 1 309 ? 16.671 9.963 -28.362 1.00 97.56 309 VAL A N 1
ATOM 2426 C CA . VAL A 1 309 ? 15.407 9.662 -27.665 1.00 97.56 309 VAL A CA 1
ATOM 2427 C C . VAL A 1 309 ? 14.380 9.094 -28.648 1.00 97.56 309 VAL A C 1
ATOM 2429 O O . VAL A 1 309 ? 13.825 8.026 -28.415 1.00 97.56 309 VAL A O 1
ATOM 2432 N N . GLY A 1 310 ? 14.160 9.764 -29.785 1.00 97.00 310 GLY A N 1
ATOM 2433 C CA . GLY A 1 310 ? 13.204 9.300 -30.795 1.00 97.00 310 GLY A CA 1
ATOM 2434 C C . GLY A 1 310 ? 13.564 7.942 -31.407 1.00 97.00 310 GLY A C 1
ATOM 2435 O O . GLY A 1 310 ? 12.672 7.148 -31.709 1.00 97.00 310 GLY A O 1
ATOM 2436 N N . THR A 1 311 ? 14.858 7.662 -31.573 1.00 96.94 311 THR A N 1
ATOM 2437 C CA . THR A 1 311 ? 15.348 6.387 -32.118 1.00 96.94 311 THR A CA 1
ATOM 2438 C C . THR A 1 311 ? 15.175 5.251 -31.112 1.00 96.94 311 THR A C 1
ATOM 2440 O O . THR A 1 311 ? 14.629 4.210 -31.470 1.00 96.94 311 THR A O 1
ATOM 2443 N N . LEU A 1 312 ? 15.553 5.467 -29.849 1.00 97.25 312 LEU A N 1
ATOM 2444 C CA . LEU A 1 312 ? 15.381 4.490 -28.772 1.00 97.25 312 LEU A CA 1
ATOM 2445 C C . LEU A 1 312 ? 13.904 4.167 -28.537 1.00 97.25 312 LEU A C 1
ATOM 2447 O O . LEU A 1 312 ? 13.541 2.995 -28.515 1.00 97.25 312 LEU A O 1
ATOM 2451 N N . LEU A 1 313 ? 13.037 5.181 -28.465 1.00 96.38 313 LEU A N 1
ATOM 2452 C CA . LEU A 1 313 ? 11.590 4.974 -28.337 1.00 96.38 313 LEU A CA 1
ATOM 2453 C C . LEU A 1 313 ? 11.039 4.097 -29.456 1.00 96.38 313 LEU A C 1
ATOM 2455 O O . LEU A 1 313 ? 10.260 3.179 -29.212 1.00 96.38 313 LEU A O 1
ATOM 2459 N N . ARG A 1 314 ? 11.459 4.358 -30.698 1.00 95.94 314 ARG A N 1
ATOM 2460 C CA . ARG A 1 314 ? 11.049 3.541 -31.839 1.00 95.94 314 ARG A CA 1
ATOM 2461 C C . ARG A 1 314 ? 11.553 2.106 -31.705 1.00 95.94 314 ARG A C 1
ATOM 2463 O O . ARG A 1 314 ? 10.780 1.190 -31.957 1.00 95.94 314 ARG A O 1
ATOM 2470 N N . HIS A 1 315 ? 12.811 1.916 -31.310 1.00 96.06 315 HIS A N 1
ATOM 2471 C CA . HIS A 1 315 ? 13.412 0.592 -31.128 1.00 96.06 315 HIS A CA 1
ATOM 2472 C C . HIS A 1 315 ? 12.667 -0.234 -30.076 1.00 96.06 315 HIS A C 1
ATOM 2474 O O . HIS A 1 315 ? 12.220 -1.337 -30.382 1.00 96.06 315 HIS A O 1
ATOM 2480 N N . PHE A 1 316 ? 12.438 0.326 -28.884 1.00 95.31 316 PHE A N 1
ATOM 2481 C CA . PHE A 1 316 ? 11.689 -0.352 -27.824 1.00 95.31 316 PHE A CA 1
ATOM 2482 C C . PHE A 1 316 ? 10.234 -0.616 -28.232 1.00 95.31 316 PHE A C 1
ATOM 2484 O O . PHE A 1 316 ? 9.761 -1.739 -28.085 1.00 95.31 316 PHE A O 1
ATOM 2491 N N . ASN A 1 317 ? 9.531 0.353 -28.830 1.00 93.56 317 ASN A N 1
ATOM 2492 C CA . ASN A 1 317 ? 8.152 0.134 -29.281 1.00 93.56 317 ASN A CA 1
ATOM 2493 C C . ASN A 1 317 ? 8.047 -0.975 -30.337 1.00 93.56 317 ASN A C 1
ATOM 2495 O O . ASN A 1 317 ? 7.147 -1.811 -30.258 1.00 93.56 317 ASN A O 1
ATOM 2499 N N . LEU A 1 318 ? 8.979 -1.024 -31.296 1.00 93.88 318 LEU A N 1
ATOM 2500 C CA . LEU A 1 318 ? 9.040 -2.109 -32.276 1.00 93.88 318 LEU A CA 1
ATOM 2501 C C . LEU A 1 318 ? 9.372 -3.449 -31.620 1.00 93.88 318 LEU A C 1
ATOM 2503 O O . LEU A 1 318 ? 8.789 -4.457 -32.001 1.00 93.88 318 LEU A O 1
ATOM 2507 N N . ALA A 1 319 ? 10.282 -3.470 -30.644 1.00 93.62 319 ALA A N 1
ATOM 2508 C CA . ALA A 1 319 ? 10.614 -4.681 -29.911 1.00 93.62 319 ALA A CA 1
ATOM 2509 C C . ALA A 1 319 ? 9.385 -5.233 -29.180 1.00 93.62 319 ALA A C 1
ATOM 2511 O O . ALA A 1 319 ? 9.007 -6.375 -29.422 1.00 93.62 319 ALA A O 1
ATOM 2512 N N . PHE A 1 320 ? 8.711 -4.424 -28.360 1.00 89.94 320 PHE A N 1
ATOM 2513 C CA . PHE A 1 320 ? 7.540 -4.854 -27.588 1.00 89.94 320 PHE A CA 1
ATOM 2514 C C . PHE A 1 320 ? 6.317 -5.201 -28.448 1.00 89.94 320 PHE A C 1
ATOM 2516 O O . PHE A 1 320 ? 5.509 -6.017 -28.019 1.00 89.94 320 PHE A O 1
ATOM 2523 N N . SER A 1 321 ? 6.207 -4.653 -29.663 1.00 91.56 321 SER A N 1
ATOM 2524 C CA . SER A 1 321 ? 5.109 -4.968 -30.594 1.00 91.56 321 SER A CA 1
ATOM 2525 C C . SER A 1 321 ? 5.391 -6.170 -31.506 1.00 91.56 321 SER A C 1
ATOM 2527 O O . SER A 1 321 ? 4.520 -6.557 -32.278 1.00 91.56 321 SER A O 1
ATOM 2529 N N . ALA A 1 322 ? 6.605 -6.732 -31.485 1.00 91.50 322 ALA A N 1
ATOM 2530 C CA . ALA A 1 322 ? 6.981 -7.833 -32.368 1.00 91.50 322 ALA A CA 1
ATOM 2531 C C . ALA A 1 322 ? 6.595 -9.199 -31.778 1.00 91.50 322 ALA A C 1
ATOM 2533 O O . ALA A 1 322 ? 7.084 -9.570 -30.701 1.00 91.50 322 ALA A O 1
ATOM 2534 N N . ASP A 1 323 ? 5.800 -9.957 -32.542 1.00 89.88 323 ASP A N 1
ATOM 2535 C CA . ASP A 1 323 ? 5.461 -11.361 -32.266 1.00 89.88 323 ASP A CA 1
ATOM 2536 C C . ASP A 1 323 ? 6.702 -12.263 -32.380 1.00 89.88 323 ASP A C 1
ATOM 2538 O O . ASP A 1 323 ? 6.982 -13.073 -31.498 1.00 89.88 323 ASP A O 1
ATOM 2542 N N . GLU A 1 324 ? 7.507 -12.053 -33.427 1.00 92.25 324 GLU A N 1
ATOM 2543 C CA . GLU A 1 324 ? 8.790 -12.727 -33.655 1.00 92.25 324 GLU A CA 1
ATOM 2544 C C . GLU A 1 324 ? 9.937 -11.702 -33.606 1.00 92.25 324 GLU A C 1
ATOM 2546 O O . GLU A 1 324 ? 10.320 -11.131 -34.632 1.00 92.25 324 GLU A O 1
ATOM 2551 N N . PRO A 1 325 ? 10.481 -11.399 -32.412 1.00 90.56 325 PRO A N 1
ATOM 2552 C CA . PRO A 1 325 ? 11.508 -10.378 -32.271 1.00 90.56 325 PRO A CA 1
ATOM 2553 C C . PRO A 1 325 ? 12.847 -10.836 -32.864 1.00 90.56 325 PRO A C 1
ATOM 2555 O O . PRO A 1 325 ? 13.345 -11.933 -32.595 1.00 90.56 325 PRO A O 1
ATOM 2558 N N . THR A 1 326 ? 13.485 -9.940 -33.616 1.00 92.75 326 THR A N 1
ATOM 2559 C CA . THR A 1 326 ? 14.891 -10.074 -34.034 1.00 92.75 326 THR A CA 1
ATOM 2560 C C . THR A 1 326 ? 15.827 -10.153 -32.820 1.00 92.75 326 THR A C 1
ATOM 2562 O O . THR A 1 326 ? 15.442 -9.841 -31.695 1.00 92.75 326 THR A O 1
ATOM 2565 N N . GLU A 1 327 ? 17.090 -10.541 -33.014 1.00 92.75 327 GLU A N 1
ATOM 2566 C CA . GLU A 1 327 ? 18.073 -10.572 -31.918 1.00 92.75 327 GLU A CA 1
ATOM 2567 C C . GLU A 1 327 ? 18.236 -9.208 -31.226 1.00 92.75 327 GLU A C 1
ATOM 2569 O O . GLU A 1 327 ? 18.181 -9.133 -30.002 1.00 92.75 327 GLU A O 1
ATOM 2574 N N . ALA A 1 328 ? 18.319 -8.120 -31.996 1.00 91.56 328 ALA A N 1
ATOM 2575 C CA . ALA A 1 328 ? 18.380 -6.763 -31.455 1.00 91.56 328 ALA A CA 1
ATOM 2576 C C . ALA A 1 328 ? 17.106 -6.372 -30.683 1.00 91.56 328 ALA A C 1
ATOM 2578 O O . ALA A 1 328 ? 17.174 -5.678 -29.674 1.00 91.56 328 ALA A O 1
ATOM 2579 N N . GLN A 1 329 ? 15.934 -6.831 -31.127 1.00 92.81 329 GLN A N 1
ATOM 2580 C CA . GLN A 1 329 ? 14.676 -6.595 -30.414 1.00 92.81 329 GLN A CA 1
ATOM 2581 C C . GLN A 1 329 ? 14.557 -7.447 -29.147 1.00 92.81 329 GLN A C 1
ATOM 2583 O O . GLN A 1 329 ? 13.995 -6.978 -28.164 1.00 92.81 329 GLN A O 1
ATOM 2588 N N . ARG A 1 330 ? 15.107 -8.668 -29.132 1.00 94.12 330 ARG A N 1
ATOM 2589 C CA . ARG A 1 330 ? 15.201 -9.482 -27.909 1.00 94.12 330 ARG A CA 1
ATOM 2590 C C . ARG A 1 330 ? 16.078 -8.802 -26.867 1.00 94.12 330 ARG A C 1
ATOM 2592 O O . ARG A 1 330 ? 15.620 -8.629 -25.749 1.00 94.12 330 ARG A O 1
ATOM 2599 N N . LYS A 1 331 ? 17.246 -8.279 -27.265 1.00 94.94 331 LYS A N 1
ATOM 2600 C CA . LYS A 1 331 ? 18.080 -7.452 -26.376 1.00 94.94 331 LYS A CA 1
ATOM 2601 C C . LYS A 1 331 ? 17.301 -6.278 -25.784 1.00 94.94 331 LYS A C 1
ATOM 2603 O O . LYS A 1 331 ? 17.442 -6.014 -24.603 1.00 94.94 331 LYS A O 1
ATOM 2608 N N . ALA A 1 332 ? 16.450 -5.607 -26.564 1.00 94.12 332 ALA A N 1
ATOM 2609 C CA . ALA A 1 332 ? 15.597 -4.542 -26.038 1.00 94.12 332 ALA A CA 1
ATOM 2610 C C . ALA A 1 332 ? 14.491 -5.037 -25.092 1.00 94.12 332 ALA A C 1
ATOM 2612 O O . ALA A 1 332 ? 14.222 -4.359 -24.108 1.00 94.12 332 ALA A O 1
ATOM 2613 N N . LYS A 1 333 ? 13.863 -6.193 -25.347 1.00 93.12 333 LYS A N 1
ATOM 2614 C CA . LYS A 1 333 ? 12.886 -6.785 -24.409 1.00 93.12 333 LYS A CA 1
ATOM 2615 C C . LYS A 1 333 ? 13.543 -7.206 -23.089 1.00 93.12 333 LYS A C 1
ATOM 2617 O O . LYS A 1 333 ? 12.940 -7.047 -22.034 1.00 93.12 333 LYS A O 1
ATOM 2622 N N . ASP A 1 334 ? 14.774 -7.706 -23.158 1.00 94.06 334 ASP A N 1
ATOM 2623 C CA . ASP A 1 334 ? 15.522 -8.203 -21.998 1.00 94.06 334 ASP A CA 1
ATOM 2624 C C . ASP A 1 334 ? 16.282 -7.087 -21.258 1.00 94.06 334 ASP A C 1
ATOM 2626 O O . ASP A 1 334 ? 16.748 -7.291 -20.130 1.00 94.06 334 ASP A O 1
ATOM 2630 N N . TRP A 1 335 ? 16.412 -5.908 -21.876 1.00 95.56 335 TRP A N 1
ATOM 2631 C CA . TRP A 1 335 ? 17.119 -4.771 -21.302 1.00 95.56 335 TRP A CA 1
ATOM 2632 C C . TRP A 1 335 ? 16.358 -4.210 -20.103 1.00 95.56 335 TRP A C 1
ATOM 2634 O O . TRP A 1 335 ? 15.191 -3.830 -20.194 1.00 95.56 335 TRP A O 1
ATOM 2644 N N . LEU A 1 336 ? 17.063 -4.107 -18.984 1.00 94.56 336 LEU A N 1
ATOM 2645 C CA . LEU A 1 336 ? 16.582 -3.489 -17.763 1.00 94.56 336 LEU A CA 1
ATOM 2646 C C . LEU A 1 336 ? 17.744 -2.718 -17.150 1.00 94.56 336 LEU A C 1
ATOM 2648 O O . LEU A 1 336 ? 18.852 -3.239 -17.068 1.00 94.56 336 LEU A O 1
ATOM 2652 N N . THR A 1 337 ? 17.493 -1.484 -16.723 1.00 93.31 337 THR A N 1
ATOM 2653 C CA . THR A 1 337 ? 18.503 -0.730 -15.980 1.00 93.31 337 THR A CA 1
ATOM 2654 C C . THR A 1 337 ? 18.695 -1.337 -14.593 1.00 93.31 337 THR A C 1
ATOM 2656 O O . THR A 1 337 ? 17.726 -1.698 -13.932 1.00 93.31 337 THR A O 1
ATOM 2659 N N . ASP A 1 338 ? 19.939 -1.371 -14.130 1.00 92.50 338 ASP A N 1
ATOM 2660 C CA . ASP A 1 338 ? 20.339 -1.806 -12.786 1.00 92.50 338 ASP A CA 1
ATOM 2661 C C . ASP A 1 338 ? 19.533 -1.148 -11.647 1.00 92.50 338 ASP A C 1
ATOM 2663 O O . ASP A 1 338 ? 19.244 -1.774 -10.628 1.00 92.50 338 ASP A O 1
ATOM 2667 N N . ALA A 1 339 ? 19.073 0.090 -11.856 1.00 93.31 339 ALA A N 1
ATOM 2668 C CA . ALA A 1 339 ? 18.224 0.826 -10.918 1.00 93.31 339 ALA A CA 1
ATOM 2669 C C . ALA A 1 339 ? 16.801 0.247 -10.750 1.00 93.31 339 ALA A C 1
ATOM 2671 O O . ALA A 1 339 ? 16.096 0.643 -9.828 1.00 93.31 339 ALA A O 1
ATOM 2672 N N . MET A 1 340 ? 16.363 -0.645 -11.643 1.00 94.31 340 MET A N 1
ATOM 2673 C CA . MET A 1 340 ? 15.045 -1.301 -11.615 1.00 94.31 340 MET A CA 1
ATOM 2674 C C . MET A 1 340 ? 15.111 -2.741 -11.074 1.00 94.31 340 MET A C 1
ATOM 2676 O O . MET A 1 340 ? 14.129 -3.477 -11.164 1.00 94.31 340 MET A O 1
ATOM 2680 N N . LEU A 1 341 ? 16.267 -3.171 -10.560 1.00 94.81 341 LEU A N 1
ATOM 2681 C CA . LEU A 1 341 ? 16.419 -4.453 -9.873 1.00 94.81 341 LEU A CA 1
ATOM 2682 C C . LEU A 1 341 ? 15.900 -4.377 -8.427 1.00 94.81 341 LEU A C 1
ATOM 2684 O O . LEU A 1 341 ? 15.688 -3.294 -7.884 1.00 94.81 341 LEU A O 1
ATOM 2688 N N . PHE A 1 342 ? 15.725 -5.545 -7.802 1.00 95.31 342 PHE A N 1
ATOM 2689 C CA . PHE A 1 342 ? 15.368 -5.682 -6.388 1.00 95.31 342 PHE A CA 1
ATOM 2690 C C . PHE A 1 342 ? 16.443 -6.511 -5.654 1.00 95.31 342 PHE A C 1
ATOM 2692 O O . PHE A 1 342 ? 16.451 -7.740 -5.792 1.00 95.31 342 PHE A O 1
ATOM 2699 N N . PRO A 1 343 ? 17.351 -5.900 -4.872 1.00 94.75 343 PRO A N 1
ATOM 2700 C CA . PRO A 1 343 ? 17.530 -4.459 -4.666 1.00 94.75 343 PRO A CA 1
ATOM 2701 C C . PRO A 1 343 ? 18.057 -3.730 -5.904 1.00 94.75 343 PRO A C 1
ATOM 2703 O O . PRO A 1 343 ? 18.633 -4.349 -6.802 1.00 94.75 343 PRO A O 1
ATOM 2706 N N . ALA A 1 344 ? 17.878 -2.409 -5.931 1.00 94.81 344 ALA A N 1
ATOM 2707 C CA . ALA A 1 344 ? 18.447 -1.576 -6.979 1.00 94.81 344 ALA A CA 1
ATOM 2708 C C . ALA A 1 344 ? 19.978 -1.609 -6.887 1.00 94.81 344 ALA A C 1
ATOM 2710 O O . ALA A 1 344 ? 20.547 -1.616 -5.796 1.00 94.81 344 ALA A O 1
ATOM 2711 N N . VAL A 1 345 ? 20.661 -1.595 -8.027 1.00 92.56 345 VAL A N 1
ATOM 2712 C CA . VAL A 1 345 ? 22.121 -1.480 -8.065 1.00 92.56 345 VAL A CA 1
ATOM 2713 C C . VAL A 1 345 ? 22.481 -0.051 -8.458 1.00 92.56 345 VAL A C 1
ATOM 2715 O O . VAL A 1 345 ? 22.079 0.428 -9.518 1.00 92.56 345 VAL A O 1
ATOM 2718 N N . ASP A 1 346 ? 23.225 0.635 -7.588 1.00 87.00 346 ASP A N 1
ATOM 2719 C CA . ASP A 1 346 ? 23.820 1.938 -7.886 1.00 87.00 346 ASP A CA 1
ATOM 2720 C C . ASP A 1 346 ? 25.281 1.743 -8.331 1.00 87.00 346 ASP A C 1
ATOM 2722 O O . ASP A 1 346 ? 26.134 1.407 -7.505 1.00 87.00 346 ASP A O 1
ATOM 2726 N N . PRO A 1 347 ? 25.612 1.971 -9.618 1.00 75.62 347 PRO A N 1
ATOM 2727 C CA . PRO A 1 347 ? 26.975 1.820 -10.125 1.00 75.62 347 PRO A CA 1
ATOM 2728 C C . PRO A 1 347 ? 27.981 2.801 -9.505 1.00 75.62 347 PRO A C 1
ATOM 2730 O O . PRO A 1 347 ? 29.183 2.640 -9.703 1.00 75.62 347 PRO A O 1
ATOM 2733 N N . GLN A 1 348 ? 27.503 3.852 -8.833 1.00 75.75 348 GLN A N 1
ATOM 2734 C CA . GLN A 1 348 ? 28.318 4.878 -8.182 1.00 75.75 348 GLN A CA 1
ATOM 2735 C C . GLN A 1 348 ? 28.329 4.745 -6.653 1.00 75.75 348 GLN A C 1
ATOM 2737 O O . GLN A 1 348 ? 28.941 5.583 -5.987 1.00 75.75 348 GLN A O 1
ATOM 2742 N N . ALA A 1 349 ? 27.690 3.713 -6.088 1.00 72.88 349 ALA A N 1
ATOM 2743 C CA . ALA A 1 349 ? 27.756 3.467 -4.654 1.00 72.88 349 ALA A CA 1
ATOM 2744 C C . ALA A 1 349 ? 29.203 3.179 -4.230 1.00 72.88 349 ALA A C 1
ATOM 2746 O O . ALA A 1 349 ? 29.878 2.300 -4.773 1.00 72.88 349 ALA A O 1
ATOM 2747 N N . VAL A 1 350 ? 29.680 3.930 -3.237 1.00 59.78 350 VAL A N 1
ATOM 2748 C CA . VAL A 1 350 ? 30.903 3.580 -2.510 1.00 59.78 350 VAL A CA 1
ATOM 2749 C C . VAL A 1 350 ? 30.571 2.333 -1.682 1.00 59.78 350 VAL A C 1
ATOM 2751 O O . VAL A 1 350 ? 29.517 2.332 -1.050 1.00 59.78 350 VAL A O 1
ATOM 2754 N N . PRO A 1 351 ? 31.397 1.269 -1.693 1.00 55.88 351 PRO A N 1
ATOM 2755 C CA . PRO A 1 351 ? 31.143 0.101 -0.859 1.00 55.88 351 PRO A CA 1
ATOM 2756 C C . PRO A 1 351 ? 31.051 0.545 0.600 1.00 55.88 351 PRO A C 1
ATOM 2758 O O . PRO A 1 351 ? 31.995 1.167 1.092 1.00 55.88 351 PRO A O 1
ATOM 2761 N N . ASP A 1 352 ? 29.937 0.246 1.265 1.00 53.69 352 ASP A N 1
ATOM 2762 C CA . ASP A 1 352 ? 29.815 0.474 2.701 1.00 53.69 352 ASP A CA 1
ATOM 2763 C C . ASP A 1 352 ? 30.935 -0.315 3.398 1.00 53.69 352 ASP A C 1
ATOM 2765 O O . ASP A 1 352 ? 31.051 -1.537 3.240 1.00 53.69 352 ASP A O 1
ATOM 2769 N N . GLU A 1 353 ? 31.807 0.390 4.128 1.00 42.50 353 GLU A N 1
ATOM 2770 C CA . GLU A 1 353 ? 32.671 -0.272 5.102 1.00 42.50 353 GLU A CA 1
ATOM 2771 C C . GLU A 1 353 ? 31.745 -0.987 6.093 1.00 42.50 353 GLU A C 1
ATOM 2773 O O . GLU A 1 353 ? 30.752 -0.393 6.519 1.00 42.50 353 GLU A O 1
ATOM 2778 N N . PRO A 1 354 ? 32.006 -2.263 6.425 1.00 41.38 354 PRO A N 1
ATOM 2779 C CA . PRO A 1 354 ? 31.155 -2.988 7.350 1.00 41.38 354 PRO A CA 1
ATOM 2780 C C . PRO A 1 354 ? 31.096 -2.201 8.659 1.00 41.38 354 PRO A C 1
ATOM 2782 O O . PRO A 1 354 ? 32.126 -1.988 9.298 1.00 41.38 354 PRO A O 1
ATOM 2785 N N . GLU A 1 355 ? 29.898 -1.745 9.031 1.00 43.31 355 GLU A N 1
ATOM 2786 C CA . GLU A 1 355 ? 29.646 -1.240 10.373 1.00 43.31 355 GLU A CA 1
ATOM 2787 C C . GLU A 1 355 ? 29.986 -2.382 11.331 1.00 43.31 355 GLU A C 1
ATOM 2789 O O . GLU A 1 355 ? 29.270 -3.384 11.398 1.00 43.31 355 GLU A O 1
ATOM 2794 N N . ASP A 1 356 ? 31.134 -2.263 12.003 1.00 40.47 356 ASP A N 1
ATOM 2795 C CA . ASP A 1 356 ? 31.522 -3.159 13.080 1.00 40.47 356 ASP A CA 1
ATOM 2796 C C . ASP A 1 356 ? 30.336 -3.263 14.039 1.00 40.47 356 ASP A C 1
ATOM 2798 O O . ASP A 1 356 ? 29.900 -2.270 14.630 1.00 40.47 356 ASP A O 1
ATOM 2802 N N . GLU A 1 357 ? 29.813 -4.483 14.172 1.00 43.88 357 GLU A N 1
ATOM 2803 C CA . GLU A 1 357 ? 28.871 -4.868 15.210 1.00 43.88 357 GLU A CA 1
ATOM 2804 C C . GLU A 1 357 ? 29.449 -4.453 16.569 1.00 43.88 357 GLU A C 1
ATOM 2806 O O . GLU A 1 357 ? 30.216 -5.182 17.203 1.00 43.88 357 GLU A O 1
ATOM 2811 N N . ALA A 1 358 ? 29.058 -3.276 17.052 1.00 38.47 358 ALA A N 1
ATOM 2812 C CA . ALA A 1 358 ? 29.221 -2.900 18.441 1.00 38.47 358 ALA A CA 1
ATOM 2813 C C . ALA A 1 358 ? 28.205 -3.699 19.269 1.00 38.47 358 ALA A C 1
ATOM 2815 O O . ALA A 1 358 ? 27.146 -3.217 19.667 1.00 38.47 358 ALA A O 1
ATOM 2816 N N . ILE A 1 359 ? 28.545 -4.965 19.502 1.00 42.47 359 ILE A N 1
ATOM 2817 C CA . ILE A 1 359 ? 28.046 -5.754 20.622 1.00 42.47 359 ILE A CA 1
ATOM 2818 C C . ILE A 1 359 ? 28.640 -5.175 21.919 1.00 42.47 359 ILE A C 1
ATOM 2820 O O . ILE A 1 359 ? 29.839 -4.905 21.986 1.00 42.47 359 ILE A O 1
ATOM 2824 N N . ALA A 1 360 ? 27.790 -5.130 22.955 1.00 37.12 360 ALA A N 1
ATOM 2825 C CA . ALA A 1 360 ? 28.012 -4.823 24.381 1.00 37.12 360 ALA A CA 1
ATOM 2826 C C . ALA A 1 360 ? 27.665 -3.371 24.787 1.00 37.12 360 ALA A C 1
ATOM 2828 O O . ALA A 1 360 ? 28.214 -2.426 24.236 1.00 37.12 360 ALA A O 1
ATOM 2829 N N . ALA A 1 361 ? 26.785 -3.110 25.763 1.00 36.97 361 ALA A N 1
ATOM 2830 C CA . ALA A 1 361 ? 26.280 -3.925 26.875 1.00 36.97 361 ALA A CA 1
ATOM 2831 C C . ALA A 1 361 ? 24.838 -3.552 27.261 1.00 36.97 361 ALA A C 1
ATOM 2833 O O . ALA A 1 361 ? 24.457 -2.379 27.039 1.00 36.97 361 ALA A O 1
#

Foldseek 3Di:
DDDDQDADWDFDPPDPDRDIDHPDPVSLLVSLVVSVVVVQVVQVVPAPDEAEEADQDDPPVQKDAADPPDRKYKYWYQYPVRDIDIDTRIDGPCPPPCVVVVVVPDCPDDDDPDPPDDPVVVVVVVVVVVVVVVVVCVVPVLVVLLLVLLVLQVPFDFDPLLVVLVPDPDSFDVNVVLLVLLVVLCVLLVFDDDPVDDSNCPRPHPPDDSVSSSVSLVSDDPVSSVSSVVSSVVRRDDDPDPPDAQQDQDPRLVVCVVVVPDCLVTDADDLVNLVPDDLVVLLVLCVQLLVCVVCPSVVSVVDDSVRSSVSLNVLLVCLVPDPDHDPSSVSRSPDDQQSPHSRRDDPPDDPDDPPPPPDDD

Secondary structure (DSSP, 8-state):
--------EEEPSSSSS--EEES-HHHHHHHHHHHHHHHHHHHHTTSS-EEEE-SSS--GGGEEEPPTTS--EEEEEE-TTS-EEEEEEEEE----TTHHHHTTT--SSPPPPPPSS-HHHHHHHHHHHHHHHHHHHHH-HHHHHHHHHHHHHHT----HHHHHHHTSS---HHHHHHHHHHHHHHHHHT----SSS-HHHHSSPTT--HHHHHHHHHTS-HHHHHHHHHHHHHHH---S-SSS---S--HHHHHHHHTT--GGGT----HHHHHTS-HHHHHHHHHHTTHHHHH-HHHHTTS-HHHHHHHHHHHHHHHHH-SS--HHHHHHHH---GGGSSSPP-TTPPPPPP-------

pLDDT: mean 84.24, std 16.35, range [28.72, 98.62]